Protein AF-G4YL66-F1 (afdb_monomer_lite)

Sequence (241 aa):
MGKELTAAQKELVKVFVTREVAEGPVKCNYCDKEITSRNVDRWASHLRGCVKTPADIKAQIQPHRDGEEAPPAPTSAAGRSVHVSTDYMKFNAAHFIAYKGFREKLHGHNYRLAVTITGQVGPDGYVVDFGEIKKISRVICKDLNESFLVPMNSDALKISFDGTNVHILTEDNAKFSFPKSDCSLLPIVHSSAEELAIYISNQLIDSFTIVALLERGVRKLEVSISEANQQFATYERTILA

InterPro domains:
  IPR007115 6-pyruvoyl tetrahydropterin synthase/QueD family [PF01242] (89-237)
  IPR007115 6-pyruvoyl tetrahydropterin synthase/QueD family [PTHR12589] (1-241)
  IPR038418 6-pyruvoyl tetrahydropterin synthase/QueD superfamily [G3DSA:3.30.479.10] (78-239)

Secondary structure (DSSP, 8-state):
---PPPHHHHHHHHHTEE-SSTTS-EEETTT--EE----HHHHHHHHHH-TTS-HHHHHHTSPP---------------EEEEE--TTSEEEEEE--EETTEE---EEEEEEEEEEEEEPPPTTS-SS-HHHHHHHHHHHHHHHTTEEEEETT-SSEEEEE-SSEEEEEETT--EEEEEGGGEEEES-SS-SHHHHHHHHHHHHHHHH-HHHHHHTTEEEEEEEEEEETTEEEEEEEE---

Foldseek 3Di:
DDQDADPVLLVLLVVQWDDPDPQAFIAGNQPRDTDGDPDSLSSLVVLLVDPRRDPVSNVSNDRDDPDPPQPPQPPPPFWDKDKDWDPLLWAKEWEWWDAVPDTDDIDIFGKTKMKMWTFGQDSVRDLDDPVLVVVLSNVVRVLRHQAYEAQQQAPQWDWDDDPFWIWIAGPVRDIDIDGPVRHDHFPHHTPDQQRVQVRVQVSSCVSCPLVNNVVSGTFKMKMWMARDVPRIDIDMDGRDD

pLDDT: mean 90.56, std 13.7, range [36.25, 98.88]

Organism: Phytophthora sojae (strain P6497) (NCBI:txid1094619)

Radius of gyration: 26.52 Å; chains: 1; bounding box: 50×41×84 Å

Structure (mmCIF, N/CA/C/O backbone):
data_AF-G4YL66-F1
#
_entry.id   AF-G4YL66-F1
#
loop_
_atom_site.group_PDB
_atom_site.id
_atom_site.type_symbol
_atom_site.label_atom_id
_atom_site.label_alt_id
_atom_site.label_comp_id
_atom_site.label_asym_id
_atom_site.label_entity_id
_atom_site.label_seq_id
_atom_site.pdbx_PDB_ins_code
_atom_site.Cartn_x
_atom_site.Cartn_y
_atom_site.Cartn_z
_atom_site.occupancy
_atom_site.B_iso_or_equiv
_atom_site.auth_seq_id
_atom_site.auth_comp_id
_atom_site.auth_asym_id
_atom_site.auth_atom_id
_atom_site.pdbx_PDB_model_num
ATOM 1 N N . MET A 1 1 ? 9.979 4.724 -34.117 1.00 37.56 1 MET A N 1
ATOM 2 C CA . MET A 1 1 ? 9.972 4.369 -35.554 1.00 37.56 1 MET A CA 1
ATOM 3 C C . MET A 1 1 ? 9.554 2.916 -35.690 1.00 37.56 1 MET A C 1
ATOM 5 O O . MET A 1 1 ? 9.976 2.105 -34.872 1.00 37.56 1 MET A O 1
ATOM 9 N N . GLY A 1 2 ? 8.638 2.614 -36.613 1.00 43.88 2 GLY A N 1
ATOM 10 C CA . GLY A 1 2 ? 8.077 1.272 -36.787 1.00 43.88 2 GLY A CA 1
ATOM 11 C C . GLY A 1 2 ? 9.152 0.269 -37.201 1.00 43.88 2 GLY A C 1
ATOM 12 O O . GLY A 1 2 ? 9.964 0.560 -38.068 1.00 43.88 2 GLY A O 1
ATOM 13 N N . LYS A 1 3 ? 9.176 -0.888 -36.537 1.00 62.81 3 LYS A N 1
ATOM 14 C CA . LYS A 1 3 ? 10.093 -1.995 -36.830 1.00 62.81 3 LYS A CA 1
ATOM 15 C C . LYS A 1 3 ? 9.572 -2.723 -38.075 1.00 62.81 3 LYS A C 1
ATOM 17 O O . LYS A 1 3 ? 8.618 -3.490 -37.951 1.00 62.81 3 LYS A O 1
ATOM 22 N N . GLU A 1 4 ? 10.126 -2.436 -39.249 1.00 69.88 4 GLU A N 1
ATOM 23 C CA . GLU A 1 4 ? 9.726 -3.075 -40.512 1.00 69.88 4 GLU A CA 1
ATOM 24 C C . GLU A 1 4 ? 10.517 -4.363 -40.779 1.00 69.88 4 GLU A C 1
ATOM 26 O O . GLU A 1 4 ? 11.669 -4.505 -40.372 1.00 69.88 4 GLU A O 1
ATOM 31 N N . LEU A 1 5 ? 9.888 -5.327 -41.455 1.00 79.88 5 LEU A N 1
ATOM 32 C CA . LEU A 1 5 ? 10.565 -6.527 -41.956 1.00 79.88 5 LEU A CA 1
ATOM 33 C C . LEU A 1 5 ? 11.493 -6.192 -43.132 1.00 79.88 5 LEU A C 1
ATOM 35 O O . LEU A 1 5 ? 11.158 -5.347 -43.970 1.00 79.88 5 LEU A O 1
ATOM 39 N N . THR A 1 6 ? 12.603 -6.923 -43.266 1.00 85.88 6 THR A N 1
ATOM 40 C CA . THR A 1 6 ? 13.439 -6.849 -44.478 1.00 85.88 6 THR A CA 1
ATOM 41 C C . THR A 1 6 ? 12.692 -7.379 -45.696 1.00 85.88 6 THR A C 1
ATOM 43 O O . THR A 1 6 ? 11.715 -8.120 -45.576 1.00 85.88 6 THR A O 1
ATOM 46 N N . ALA A 1 7 ? 13.182 -7.055 -46.895 1.00 84.50 7 ALA A N 1
ATOM 47 C CA . ALA A 1 7 ? 12.635 -7.596 -48.138 1.00 84.50 7 ALA A CA 1
ATOM 48 C C . ALA A 1 7 ? 12.604 -9.139 -48.135 1.00 84.50 7 ALA A C 1
ATOM 50 O O . ALA A 1 7 ? 11.575 -9.728 -48.453 1.00 84.50 7 ALA A O 1
ATOM 51 N N . ALA A 1 8 ? 13.678 -9.791 -47.676 1.00 84.75 8 ALA A N 1
ATOM 52 C CA . ALA A 1 8 ? 13.745 -11.251 -47.576 1.00 84.75 8 ALA A CA 1
ATOM 53 C C . ALA A 1 8 ? 12.696 -11.823 -46.606 1.00 84.75 8 ALA A C 1
ATOM 55 O O . ALA A 1 8 ? 12.029 -12.810 -46.909 1.00 84.75 8 ALA A O 1
ATOM 56 N N . GLN A 1 9 ? 12.495 -11.170 -45.460 1.00 85.69 9 GLN A N 1
ATOM 57 C CA . GLN A 1 9 ? 11.480 -11.574 -44.488 1.00 85.69 9 GLN A CA 1
ATOM 58 C C . GLN A 1 9 ? 10.058 -11.356 -45.010 1.00 85.69 9 GLN A C 1
ATOM 60 O O . GLN A 1 9 ? 9.181 -12.178 -44.757 1.00 85.69 9 GLN A O 1
ATOM 65 N N . LYS A 1 10 ? 9.819 -10.274 -45.761 1.00 89.50 10 LYS A N 1
ATOM 66 C CA . LYS A 1 10 ? 8.528 -10.014 -46.413 1.00 89.50 10 LYS A CA 1
ATOM 67 C C . LYS A 1 10 ? 8.207 -11.086 -47.457 1.00 89.50 10 LYS A C 1
ATOM 69 O O . LYS A 1 10 ? 7.063 -11.531 -47.507 1.00 89.50 10 LYS A O 1
ATOM 74 N N . GLU A 1 11 ? 9.189 -11.545 -48.233 1.00 90.62 11 GLU A N 1
ATOM 75 C CA . GLU A 1 11 ? 8.998 -12.674 -49.154 1.00 90.62 11 GLU A CA 1
ATOM 76 C C . GLU A 1 11 ? 8.719 -13.981 -48.409 1.00 90.62 11 GLU A C 1
ATOM 78 O O . GLU A 1 11 ? 7.781 -14.696 -48.751 1.00 90.62 11 GLU A O 1
ATOM 83 N N . LEU A 1 12 ? 9.446 -14.249 -47.325 1.00 89.75 12 LEU A N 1
ATOM 84 C CA . LEU A 1 12 ? 9.226 -15.438 -46.508 1.00 89.75 12 LEU A CA 1
ATOM 85 C C . LEU A 1 12 ? 7.815 -15.474 -45.890 1.00 89.75 12 LEU A C 1
ATOM 87 O O . LEU A 1 12 ? 7.153 -16.509 -45.893 1.00 89.75 12 LEU A O 1
ATOM 91 N N . VAL A 1 13 ? 7.310 -14.337 -45.407 1.00 90.69 13 VAL A N 1
ATOM 92 C CA . VAL A 1 13 ? 5.949 -14.224 -44.853 1.00 90.69 13 VAL A CA 1
ATOM 93 C C . VAL A 1 13 ? 4.879 -14.600 -45.880 1.00 90.69 13 VAL A C 1
ATOM 95 O O . VAL A 1 13 ? 3.886 -15.226 -45.508 1.00 90.69 13 VAL A O 1
ATOM 98 N N . LYS A 1 14 ? 5.076 -14.265 -47.163 1.00 92.56 14 LYS A N 1
ATOM 99 C CA . LYS A 1 14 ? 4.131 -14.607 -48.240 1.00 92.56 14 LYS A CA 1
ATOM 100 C C . LYS A 1 14 ? 4.005 -16.115 -48.459 1.00 92.56 14 LYS A C 1
ATOM 102 O O . LYS A 1 14 ? 2.950 -16.555 -48.889 1.00 92.56 14 LYS A O 1
ATOM 107 N N . VAL A 1 15 ? 5.032 -16.902 -48.128 1.00 93.38 15 VAL A N 1
ATOM 108 C CA . VAL A 1 15 ? 5.006 -18.374 -48.236 1.00 93.38 15 VAL A CA 1
ATOM 109 C C . VAL A 1 15 ? 4.060 -19.003 -47.202 1.00 93.38 15 VAL A C 1
ATOM 111 O O . VAL A 1 15 ? 3.489 -20.067 -47.432 1.00 93.38 15 VAL A O 1
ATOM 114 N N . PHE A 1 16 ? 3.856 -18.337 -46.062 1.00 92.81 16 PHE A N 1
ATOM 115 C CA . PHE A 1 16 ? 3.054 -18.845 -44.941 1.00 92.81 16 PHE A CA 1
ATOM 116 C C . PHE A 1 16 ? 1.609 -18.348 -44.920 1.00 92.81 16 PHE A C 1
ATOM 118 O O . PHE A 1 16 ? 0.867 -18.603 -43.964 1.00 92.81 16 PHE A O 1
ATOM 125 N N . VAL A 1 17 ? 1.206 -17.649 -45.974 1.00 91.25 17 VAL A N 1
ATOM 126 C CA . VAL A 1 17 ? -0.178 -17.263 -46.208 1.00 91.25 17 VAL A CA 1
ATOM 127 C C . VAL A 1 17 ? -0.604 -17.705 -47.600 1.00 91.25 17 VAL A C 1
ATOM 129 O O . VAL A 1 17 ? 0.210 -17.816 -48.511 1.00 91.25 17 VAL A O 1
ATOM 132 N N . THR A 1 18 ? -1.890 -17.954 -47.777 1.00 91.44 18 THR A N 1
ATOM 133 C CA . THR A 1 18 ? -2.475 -18.342 -49.062 1.00 91.44 18 THR A CA 1
ATOM 134 C C . THR A 1 18 ? -3.520 -17.328 -49.482 1.00 91.44 18 THR A C 1
ATOM 136 O O . THR A 1 18 ? -4.147 -16.666 -48.653 1.00 91.44 18 THR A O 1
ATOM 139 N N . ARG A 1 19 ? -3.694 -17.172 -50.794 1.00 87.75 19 ARG A N 1
ATOM 140 C CA . ARG A 1 19 ? -4.685 -16.264 -51.363 1.00 87.75 19 ARG A CA 1
ATOM 141 C C . ARG A 1 19 ? -5.464 -16.988 -52.446 1.00 87.75 19 ARG A C 1
ATOM 143 O O . ARG A 1 19 ? -4.869 -17.504 -53.382 1.00 87.75 19 ARG A O 1
ATOM 150 N N . GLU A 1 20 ? -6.784 -17.004 -52.310 1.00 75.44 20 GLU A N 1
ATOM 151 C CA . GLU A 1 20 ? -7.677 -17.693 -53.252 1.00 75.44 20 GLU A CA 1
ATOM 152 C C . GLU A 1 20 ? -7.982 -16.838 -54.491 1.00 75.44 20 GLU A C 1
ATOM 154 O O . GLU A 1 20 ? -8.228 -17.371 -55.568 1.00 75.44 20 GLU A O 1
ATOM 159 N N . VAL A 1 21 ? -7.932 -15.505 -54.362 1.00 76.75 21 VAL A N 1
ATOM 160 C CA . VAL A 1 21 ? -8.262 -14.559 -55.440 1.00 76.75 21 VAL A CA 1
ATOM 161 C C . VAL A 1 21 ? -7.282 -13.387 -55.431 1.00 76.75 21 VAL A C 1
ATOM 163 O O . VAL A 1 21 ? -6.938 -12.880 -54.363 1.00 76.75 21 VAL A O 1
ATOM 166 N N . ALA A 1 22 ? -6.871 -12.907 -56.609 1.00 70.31 22 ALA A N 1
ATOM 167 C CA . ALA A 1 22 ? -5.848 -11.866 -56.782 1.00 70.31 22 ALA A CA 1
ATOM 168 C C . ALA A 1 22 ? -6.099 -10.555 -56.004 1.00 70.31 22 ALA A C 1
ATOM 170 O O . ALA A 1 22 ? -5.146 -9.825 -55.735 1.00 70.31 22 ALA A O 1
ATOM 171 N N . GLU A 1 23 ? -7.337 -10.269 -55.582 1.00 71.69 23 GLU A N 1
ATOM 172 C CA . GLU A 1 23 ? -7.690 -9.069 -54.806 1.00 71.69 23 GLU A CA 1
ATOM 173 C C . GLU A 1 23 ? -8.363 -9.331 -53.437 1.00 71.69 23 GLU A C 1
ATOM 175 O O . GLU A 1 23 ? -8.707 -8.376 -52.736 1.00 71.69 23 GLU A O 1
ATOM 180 N N . GLY A 1 24 ? -8.441 -10.591 -52.983 1.00 77.06 24 GLY A N 1
ATOM 181 C CA . GLY A 1 24 ? -9.091 -10.997 -51.719 1.00 77.06 24 GLY A CA 1
ATOM 182 C C . GLY A 1 24 ? -8.206 -10.954 -50.456 1.00 77.06 24 GLY A C 1
ATOM 183 O O . GLY A 1 24 ? -7.021 -10.619 -50.559 1.00 77.06 24 GLY A O 1
ATOM 184 N N . PRO A 1 25 ? -8.747 -11.277 -49.263 1.00 85.56 25 PRO A N 1
ATOM 185 C CA . PRO A 1 25 ? -7.959 -11.456 -48.039 1.00 85.56 25 PRO A CA 1
ATOM 186 C C . PRO A 1 25 ? -6.992 -12.643 -48.170 1.00 85.56 25 PRO A C 1
ATOM 188 O O . PRO A 1 25 ? -7.186 -13.526 -49.007 1.00 85.56 25 PRO A O 1
ATOM 191 N N . VAL A 1 26 ? -5.945 -12.663 -47.343 1.00 90.62 26 VAL A N 1
ATOM 192 C CA . VAL A 1 26 ? -5.039 -13.821 -47.250 1.00 90.62 26 VAL A CA 1
ATOM 193 C C . VAL A 1 26 ? -5.417 -14.687 -46.054 1.00 90.62 26 VAL A C 1
ATOM 195 O O . VAL A 1 26 ? -5.875 -14.165 -45.040 1.00 90.62 26 VAL A O 1
ATOM 198 N N . LYS A 1 27 ? -5.218 -15.999 -46.140 1.00 92.38 27 LYS A N 1
ATOM 199 C CA . LYS A 1 27 ? -5.442 -16.943 -45.039 1.00 92.38 27 LYS A CA 1
ATOM 200 C C . LYS A 1 27 ? -4.114 -17.373 -44.436 1.00 92.38 27 LYS A C 1
ATOM 202 O O . LYS A 1 27 ? -3.132 -17.565 -45.145 1.00 92.38 27 LYS A O 1
ATOM 207 N N . CYS A 1 28 ? -4.075 -17.504 -43.115 1.00 91.81 28 CYS A N 1
ATOM 208 C CA . CYS A 1 28 ? -2.930 -18.067 -42.405 1.00 91.81 28 CYS A CA 1
ATOM 209 C C . CYS A 1 28 ? -2.865 -19.583 -42.622 1.00 91.81 28 CYS A C 1
ATOM 211 O O . CYS A 1 28 ? -3.764 -20.284 -42.166 1.00 91.81 28 CYS A O 1
ATOM 213 N N . ASN A 1 29 ? -1.777 -20.103 -43.199 1.00 94.31 29 ASN A N 1
ATOM 214 C CA . ASN A 1 29 ? -1.654 -21.533 -43.531 1.00 94.31 29 ASN A CA 1
ATOM 215 C C . ASN A 1 29 ? -1.651 -22.470 -42.305 1.00 94.31 29 ASN A C 1
ATOM 217 O O . ASN A 1 29 ? -1.752 -23.681 -42.456 1.00 94.31 29 ASN A O 1
ATOM 221 N N . TYR A 1 30 ? -1.509 -21.928 -41.090 1.00 92.75 30 TYR A N 1
ATOM 222 C CA . TYR A 1 30 ? -1.470 -22.712 -39.851 1.00 92.75 30 TYR A CA 1
ATOM 223 C C . TYR A 1 30 ? -2.796 -22.731 -39.087 1.00 92.75 30 TYR A C 1
ATOM 225 O O . TYR A 1 30 ? -3.015 -23.608 -38.253 1.00 92.75 30 TYR A O 1
ATOM 233 N N . CYS A 1 31 ? -3.670 -21.741 -39.286 1.00 91.38 31 CYS A N 1
ATOM 234 C CA . CYS A 1 31 ? -4.918 -21.643 -38.519 1.00 91.38 31 CYS A CA 1
ATOM 235 C C . CYS A 1 31 ? -6.153 -21.278 -39.339 1.00 91.38 31 CYS A C 1
ATOM 237 O O . CYS A 1 31 ? -7.210 -21.089 -38.740 1.00 91.38 31 CYS A O 1
ATOM 239 N N . ASP A 1 32 ? -6.000 -21.137 -40.656 1.00 89.62 32 ASP A N 1
ATOM 240 C CA . ASP A 1 32 ? -7.028 -20.798 -41.645 1.00 89.62 32 ASP A CA 1
ATOM 241 C C . ASP A 1 32 ? -7.789 -19.491 -41.386 1.00 89.62 32 ASP A C 1
ATOM 243 O O . ASP A 1 32 ? -8.757 -19.173 -42.075 1.00 89.62 32 ASP A O 1
ATOM 247 N N . LYS A 1 33 ? -7.336 -18.678 -40.422 1.00 89.56 33 LYS A N 1
ATOM 248 C CA . LYS A 1 33 ? -7.911 -17.356 -40.175 1.00 89.56 33 LYS A CA 1
ATOM 249 C C . LYS A 1 33 ? -7.580 -16.409 -41.318 1.00 89.56 33 LYS A C 1
ATOM 251 O O . LYS A 1 33 ? -6.421 -16.286 -41.722 1.00 89.56 33 LYS A O 1
ATOM 256 N N . GLU A 1 34 ? -8.601 -15.689 -41.763 1.00 92.25 34 GLU A N 1
ATOM 257 C CA . GLU A 1 34 ? -8.466 -14.615 -42.736 1.00 92.25 34 GLU A CA 1
ATOM 258 C C . GLU A 1 34 ? -7.794 -13.383 -42.124 1.00 92.25 34 GLU A C 1
ATOM 260 O O . GLU A 1 34 ? -8.087 -12.953 -41.005 1.00 92.25 34 GLU A O 1
ATOM 265 N N . ILE A 1 35 ? -6.887 -12.798 -42.896 1.00 89.19 35 ILE A N 1
ATOM 266 C CA . ILE A 1 35 ? -6.165 -11.573 -42.598 1.00 89.19 35 ILE A CA 1
ATOM 267 C C . ILE A 1 35 ? -6.536 -10.577 -43.699 1.00 89.19 35 ILE A C 1
ATOM 269 O O . ILE A 1 35 ? -6.114 -10.692 -44.849 1.00 89.19 35 ILE A O 1
ATOM 273 N N . THR A 1 36 ? -7.359 -9.593 -43.342 1.00 87.38 36 THR A N 1
ATOM 274 C CA . THR A 1 36 ? -7.973 -8.640 -44.286 1.00 87.38 36 THR A CA 1
ATOM 275 C C . THR A 1 36 ? -7.043 -7.507 -44.717 1.00 87.38 36 THR A C 1
ATOM 277 O O . THR A 1 36 ? -7.274 -6.856 -45.734 1.00 87.38 36 THR A O 1
ATOM 280 N N . SER A 1 37 ? -5.975 -7.259 -43.955 1.00 85.56 37 SER A N 1
ATOM 281 C CA . SER A 1 37 ? -4.956 -6.268 -44.305 1.00 85.56 37 SER A CA 1
ATOM 282 C C . SER A 1 37 ? -4.238 -6.664 -45.596 1.00 85.56 37 SER A C 1
ATOM 284 O O . SER A 1 37 ? -3.964 -7.838 -45.803 1.00 85.56 37 SER A O 1
ATOM 286 N N . ARG A 1 38 ? -3.847 -5.692 -46.427 1.00 84.50 38 ARG A N 1
ATOM 287 C CA . ARG A 1 38 ? -2.937 -5.912 -47.571 1.00 84.50 38 ARG A CA 1
ATOM 288 C C . ARG A 1 38 ? -1.456 -5.710 -47.208 1.00 84.50 38 ARG A C 1
ATOM 290 O O . ARG A 1 38 ? -0.586 -5.869 -48.055 1.00 84.50 38 ARG A O 1
ATOM 297 N N . ASN A 1 39 ? -1.167 -5.340 -45.959 1.00 88.25 39 ASN A N 1
ATOM 298 C CA . ASN A 1 39 ? 0.185 -5.069 -45.475 1.00 88.25 39 ASN A CA 1
ATOM 299 C C . ASN A 1 39 ? 0.847 -6.351 -44.929 1.00 88.25 39 ASN A C 1
ATOM 301 O O . ASN A 1 39 ? 0.375 -6.922 -43.943 1.00 88.25 39 ASN A O 1
ATOM 305 N N . VAL A 1 40 ? 1.977 -6.742 -45.526 1.00 88.81 40 VAL A N 1
ATOM 306 C CA . VAL A 1 40 ? 2.763 -7.939 -45.173 1.00 88.81 40 VAL A CA 1
ATOM 307 C C . VAL A 1 40 ? 3.251 -7.923 -43.717 1.00 88.81 40 VAL A C 1
ATOM 309 O O . VAL A 1 40 ? 3.245 -8.961 -43.057 1.00 88.81 40 VAL A O 1
ATOM 312 N N . ASP A 1 41 ? 3.580 -6.761 -43.148 1.00 86.75 41 ASP A N 1
ATOM 313 C CA . ASP A 1 41 ? 3.983 -6.647 -41.739 1.00 86.75 41 ASP A CA 1
ATOM 314 C C . ASP A 1 41 ? 2.834 -7.019 -40.783 1.00 86.75 41 ASP A C 1
ATOM 316 O O . ASP A 1 41 ? 3.053 -7.602 -39.714 1.00 86.75 41 ASP A O 1
ATOM 320 N N . ARG A 1 42 ? 1.579 -6.758 -41.184 1.00 88.44 42 ARG A N 1
ATOM 321 C CA . ARG A 1 42 ? 0.389 -7.201 -40.436 1.00 88.44 42 ARG A CA 1
ATOM 322 C C . ARG A 1 42 ? 0.179 -8.709 -40.550 1.00 88.44 42 ARG A C 1
ATOM 324 O O . ARG A 1 42 ? -0.240 -9.319 -39.567 1.00 88.44 42 ARG A O 1
ATOM 331 N N . TRP A 1 43 ? 0.506 -9.314 -41.691 1.00 91.94 43 TRP A N 1
ATOM 332 C CA . TRP A 1 43 ? 0.457 -10.771 -41.866 1.00 91.94 43 TRP A CA 1
ATOM 333 C C . TRP A 1 43 ? 1.472 -11.457 -40.956 1.00 91.94 43 TRP A C 1
ATOM 335 O O . TRP A 1 43 ? 1.126 -12.365 -40.203 1.00 91.94 43 TRP A O 1
ATOM 345 N N . ALA A 1 44 ? 2.701 -10.945 -40.928 1.00 89.31 44 ALA A N 1
ATOM 346 C CA . ALA A 1 44 ? 3.746 -11.438 -40.041 1.00 89.31 44 ALA A CA 1
ATOM 347 C C . ALA A 1 44 ? 3.382 -11.266 -38.561 1.00 89.31 44 ALA A C 1
ATOM 349 O O . ALA A 1 44 ? 3.627 -12.157 -37.751 1.00 89.31 44 ALA A O 1
ATOM 350 N N . SER A 1 45 ? 2.749 -10.145 -38.196 1.00 89.62 45 SER A N 1
ATOM 351 C CA . SER A 1 45 ? 2.239 -9.936 -36.837 1.00 89.62 45 SER A CA 1
ATOM 352 C C . SER A 1 45 ? 1.211 -10.992 -36.436 1.00 89.62 45 SER A C 1
ATOM 354 O O . SER A 1 45 ? 1.258 -11.479 -35.307 1.00 89.62 45 SER A O 1
ATOM 356 N N . HIS A 1 46 ? 0.306 -11.365 -37.346 1.00 90.94 46 HIS A N 1
ATOM 357 C CA . HIS A 1 46 ? -0.628 -12.461 -37.110 1.00 90.94 46 HIS A CA 1
ATOM 358 C C . HIS A 1 46 ? 0.109 -13.799 -36.957 1.00 90.94 46 HIS A C 1
ATOM 360 O O . HIS A 1 46 ? -0.122 -14.505 -35.981 1.00 90.94 46 HIS A O 1
ATOM 366 N N . LEU A 1 47 ? 1.020 -14.138 -37.877 1.00 89.06 47 LEU A N 1
ATOM 367 C CA . LEU A 1 47 ? 1.776 -15.397 -37.843 1.00 89.06 47 LEU A CA 1
ATOM 368 C C . LEU A 1 47 ? 2.593 -15.555 -36.552 1.00 89.06 47 LEU A C 1
ATOM 370 O O . LEU A 1 47 ? 2.612 -16.647 -35.985 1.00 89.06 47 LEU A O 1
ATOM 374 N N . ARG A 1 48 ? 3.194 -14.471 -36.042 1.00 91.44 48 ARG A N 1
ATOM 375 C CA . ARG A 1 48 ? 3.895 -14.459 -34.745 1.00 91.44 48 ARG A CA 1
ATOM 376 C C . ARG A 1 48 ? 2.952 -14.693 -33.562 1.00 91.44 48 ARG A C 1
ATOM 378 O O . ARG A 1 48 ? 3.313 -15.424 -32.644 1.00 91.44 48 ARG A O 1
ATOM 385 N N . GLY A 1 49 ? 1.753 -14.109 -33.595 1.00 85.25 49 GLY A N 1
ATOM 386 C CA . GLY A 1 49 ? 0.730 -14.273 -32.554 1.00 85.25 49 GLY A CA 1
ATOM 387 C C . GLY A 1 49 ? -0.083 -15.570 -32.647 1.00 85.25 49 GLY A C 1
ATOM 388 O O . GLY A 1 49 ? -0.776 -15.933 -31.700 1.00 85.25 49 GLY A O 1
ATOM 389 N N . CYS A 1 50 ? -0.017 -16.286 -33.769 1.00 87.56 50 CYS A N 1
ATOM 390 C CA . CYS A 1 50 ? -0.760 -17.523 -33.962 1.00 87.56 50 CYS A CA 1
ATOM 391 C C . CYS A 1 50 ? -0.127 -18.674 -33.167 1.00 87.56 50 CYS A C 1
ATOM 393 O O . CYS A 1 50 ? 1.058 -18.983 -33.308 1.00 87.56 50 CYS A O 1
ATOM 395 N N . VAL A 1 51 ? -0.932 -19.344 -32.340 1.00 89.44 51 VAL A N 1
ATOM 396 C CA . VAL A 1 51 ? -0.486 -20.468 -31.497 1.00 89.44 51 VAL A CA 1
ATOM 397 C C . VAL A 1 51 ? -0.031 -21.664 -32.341 1.00 89.44 51 VAL A C 1
ATOM 399 O O . VAL A 1 51 ? 0.884 -22.371 -31.941 1.00 89.44 51 VAL A O 1
ATOM 402 N N . LYS A 1 52 ? -0.621 -21.851 -33.530 1.00 90.38 52 LYS A N 1
ATOM 403 C CA . LYS A 1 52 ? -0.338 -22.983 -34.425 1.00 90.38 52 LYS A CA 1
ATOM 404 C C . LYS A 1 52 ? 0.893 -22.787 -35.322 1.00 90.38 52 LYS A C 1
ATOM 406 O O . LYS A 1 52 ? 1.348 -23.754 -35.918 1.00 90.38 52 LYS A O 1
ATOM 411 N N . THR A 1 53 ? 1.433 -21.570 -35.429 1.00 91.31 53 THR A N 1
ATOM 412 C CA . THR A 1 53 ? 2.660 -21.323 -36.204 1.00 91.31 53 THR A CA 1
ATOM 413 C C . THR A 1 53 ? 3.877 -21.883 -35.447 1.00 91.31 53 THR A C 1
ATOM 415 O O . THR A 1 53 ? 4.062 -21.514 -34.279 1.00 91.31 53 THR A O 1
ATOM 418 N N . PRO A 1 54 ? 4.728 -22.710 -36.083 1.00 91.62 54 PRO A N 1
ATOM 419 C CA . PRO A 1 54 ? 5.950 -23.246 -35.480 1.00 91.62 54 PRO A CA 1
ATOM 420 C C . PRO A 1 54 ? 6.940 -22.167 -35.011 1.00 91.62 54 PRO A C 1
ATOM 422 O O . PRO A 1 54 ? 7.008 -21.069 -35.571 1.00 91.62 54 PRO A O 1
ATOM 425 N N . ALA A 1 55 ? 7.699 -22.459 -33.952 1.00 81.50 55 ALA A N 1
ATOM 426 C CA . ALA A 1 55 ? 8.581 -21.490 -33.294 1.00 81.50 55 ALA A CA 1
ATOM 427 C C . ALA A 1 55 ? 9.781 -21.067 -34.161 1.00 81.50 55 ALA A C 1
ATOM 429 O O . ALA A 1 55 ? 10.169 -19.899 -34.151 1.00 81.50 55 ALA A O 1
ATOM 430 N N . ASP A 1 56 ? 10.325 -21.992 -34.946 1.00 86.38 56 ASP A N 1
ATOM 431 C CA . ASP A 1 56 ? 11.379 -21.760 -35.935 1.00 86.38 56 ASP A CA 1
ATOM 432 C C . ASP A 1 56 ? 10.916 -20.790 -37.030 1.00 86.38 56 ASP A C 1
ATOM 434 O O . ASP A 1 56 ? 11.630 -19.846 -37.370 1.00 86.38 56 ASP A O 1
ATOM 438 N N . ILE A 1 57 ? 9.677 -20.939 -37.503 1.00 86.62 57 ILE A N 1
ATOM 439 C CA . ILE A 1 57 ? 9.073 -20.009 -38.461 1.00 86.62 57 ILE A CA 1
ATOM 440 C C . ILE A 1 57 ? 8.890 -18.628 -37.835 1.00 86.62 57 ILE A C 1
ATOM 442 O O . ILE A 1 57 ? 9.251 -17.621 -38.446 1.00 86.62 57 ILE A O 1
ATOM 446 N N . LYS A 1 58 ? 8.388 -18.561 -36.593 1.00 89.00 58 LYS A N 1
ATOM 447 C CA . LYS A 1 58 ? 8.248 -17.294 -35.855 1.00 89.00 58 LYS A CA 1
ATOM 448 C C . LYS A 1 58 ? 9.579 -16.562 -35.710 1.00 89.00 58 LYS A C 1
ATOM 450 O O . LYS A 1 58 ? 9.582 -15.335 -35.794 1.00 89.00 58 LYS A O 1
ATOM 455 N N . ALA A 1 59 ? 10.678 -17.287 -35.497 1.00 84.00 59 ALA A N 1
ATOM 456 C CA . ALA A 1 59 ? 12.015 -16.716 -35.379 1.00 84.00 59 ALA A CA 1
ATOM 457 C C . ALA A 1 59 ? 12.494 -16.080 -36.696 1.00 84.00 59 ALA A C 1
ATOM 459 O O . ALA A 1 59 ? 13.032 -14.975 -36.679 1.00 84.00 59 ALA A O 1
ATOM 460 N N . GLN A 1 60 ? 12.229 -16.722 -37.839 1.00 86.38 60 GLN A N 1
ATOM 461 C CA . GLN A 1 60 ? 12.654 -16.231 -39.158 1.00 86.38 60 GLN A CA 1
ATOM 462 C C . GLN A 1 60 ? 11.907 -14.964 -39.613 1.00 86.38 60 GLN A C 1
ATOM 464 O O . GLN A 1 60 ? 12.441 -14.170 -40.385 1.00 86.38 60 GLN A O 1
ATOM 469 N N . ILE A 1 61 ? 10.686 -14.745 -39.113 1.00 87.38 61 ILE A N 1
ATOM 470 C CA . ILE A 1 61 ? 9.852 -13.567 -39.422 1.00 87.38 61 ILE A CA 1
ATOM 471 C C . ILE A 1 61 ? 9.856 -12.512 -38.301 1.00 87.38 61 ILE A C 1
ATOM 473 O O . ILE A 1 61 ? 8.934 -11.689 -38.197 1.00 87.38 61 ILE A O 1
ATOM 477 N N . GLN A 1 62 ? 10.862 -12.541 -37.423 1.00 82.69 62 GLN A N 1
ATOM 478 C CA . GLN A 1 62 ? 11.105 -11.452 -36.477 1.00 82.69 62 GLN A CA 1
ATOM 479 C C . GLN A 1 62 ? 11.591 -10.209 -37.230 1.00 82.69 62 GLN A C 1
ATOM 481 O O . GLN A 1 62 ? 12.418 -10.351 -38.121 1.00 82.69 62 GLN A O 1
ATOM 486 N N . PRO A 1 63 ? 11.135 -8.991 -36.895 1.00 77.31 63 PRO A N 1
ATOM 487 C CA . PRO A 1 63 ? 11.651 -7.772 -37.516 1.00 77.31 63 PRO A CA 1
ATOM 488 C C . PRO A 1 63 ? 13.175 -7.712 -37.412 1.00 77.31 63 PRO A C 1
ATOM 490 O O . PRO A 1 63 ? 13.728 -7.960 -36.336 1.00 77.31 63 PRO A O 1
ATOM 493 N N . HIS A 1 64 ? 13.846 -7.387 -38.516 1.00 58.62 64 HIS A N 1
ATOM 494 C CA . HIS A 1 64 ? 15.291 -7.218 -38.508 1.00 58.62 64 HIS A CA 1
ATOM 495 C C . HIS A 1 64 ? 15.676 -6.082 -37.560 1.00 58.62 64 HIS A C 1
ATOM 497 O O . HIS A 1 64 ? 15.143 -4.974 -37.628 1.00 58.62 64 HIS A O 1
ATOM 503 N N . ARG A 1 65 ? 16.585 -6.389 -36.637 1.00 58.06 65 ARG A N 1
ATOM 504 C CA . ARG A 1 65 ? 17.395 -5.387 -35.958 1.00 58.06 65 ARG A CA 1
ATOM 505 C C . ARG A 1 65 ? 18.674 -5.298 -36.769 1.00 58.06 65 ARG A C 1
ATOM 507 O O . ARG A 1 65 ? 19.449 -6.254 -36.737 1.00 58.06 65 ARG A O 1
ATOM 514 N N . ASP A 1 66 ? 18.859 -4.210 -37.508 1.00 45.28 66 ASP A N 1
ATOM 515 C CA . ASP A 1 66 ? 20.204 -3.852 -37.939 1.00 45.28 66 ASP A CA 1
ATOM 516 C C . ASP A 1 66 ? 21.054 -3.787 -36.673 1.00 45.28 66 ASP A C 1
ATOM 518 O O . ASP A 1 66 ? 20.702 -3.116 -35.697 1.00 45.28 66 ASP A O 1
ATOM 522 N N . GLY A 1 67 ? 22.098 -4.608 -36.656 1.00 46.53 67 GLY A N 1
ATOM 523 C CA . GLY A 1 67 ? 23.066 -4.651 -35.581 1.00 46.53 67 GLY A CA 1
ATOM 524 C C . GLY A 1 67 ? 23.875 -3.365 -35.582 1.00 46.53 67 GLY A C 1
ATOM 525 O O . GLY A 1 67 ? 24.999 -3.347 -36.063 1.00 46.53 67 GLY A O 1
ATOM 526 N N . GLU A 1 68 ? 23.330 -2.309 -34.992 1.00 36.25 68 GLU A N 1
ATOM 527 C CA . GLU A 1 68 ? 24.137 -1.591 -34.023 1.00 36.25 68 GLU A CA 1
ATOM 528 C C . GLU A 1 68 ? 24.181 -2.494 -32.798 1.00 36.25 68 GLU A C 1
ATOM 530 O O . GLU A 1 68 ? 23.174 -2.729 -32.122 1.00 36.25 68 GLU A O 1
ATOM 535 N N . GLU A 1 69 ? 25.354 -3.081 -32.575 1.00 37.94 69 GLU A N 1
ATOM 536 C CA . GLU A 1 69 ? 25.755 -3.527 -31.253 1.00 37.94 69 GLU A CA 1
ATOM 537 C C . GLU A 1 69 ? 25.319 -2.416 -30.299 1.00 37.94 69 GLU A C 1
ATOM 539 O O . GLU A 1 69 ? 25.771 -1.274 -30.429 1.00 37.94 69 GLU A O 1
ATOM 544 N N . ALA A 1 70 ? 24.330 -2.708 -29.445 1.00 43.84 70 ALA A N 1
ATOM 545 C CA . ALA A 1 70 ? 23.884 -1.736 -28.465 1.00 43.84 70 ALA A CA 1
ATOM 546 C C . ALA A 1 70 ? 25.160 -1.225 -27.790 1.00 43.84 70 ALA A C 1
ATOM 548 O O . ALA A 1 70 ? 25.973 -2.071 -27.391 1.00 43.84 70 ALA A O 1
ATOM 549 N N . PRO A 1 71 ? 25.385 0.104 -27.716 1.00 44.75 71 PRO A N 1
ATOM 550 C CA . PRO A 1 71 ? 26.566 0.619 -27.045 1.00 44.75 71 PRO A CA 1
ATOM 551 C C . PRO A 1 71 ? 26.651 -0.109 -25.706 1.00 44.75 71 PRO A C 1
ATOM 553 O O . PRO A 1 71 ? 25.593 -0.283 -25.080 1.00 44.75 71 PRO A O 1
ATOM 556 N N . PRO A 1 72 ? 27.839 -0.616 -25.309 1.00 43.47 72 PRO A N 1
ATOM 557 C CA . PRO A 1 72 ? 27.968 -1.384 -24.083 1.00 43.47 72 PRO A CA 1
ATOM 558 C C . PRO A 1 72 ? 27.207 -0.628 -23.007 1.00 43.47 72 PRO A C 1
ATOM 560 O O . PRO A 1 72 ? 27.427 0.580 -22.846 1.00 43.47 72 PRO A O 1
ATOM 563 N N . ALA A 1 73 ? 26.235 -1.311 -22.385 1.00 47.72 73 ALA A N 1
ATOM 564 C CA . ALA A 1 73 ? 25.377 -0.713 -21.372 1.00 47.72 73 ALA A CA 1
ATOM 565 C C . ALA A 1 73 ? 26.280 0.130 -20.473 1.00 47.72 73 ALA A C 1
ATOM 567 O O . ALA A 1 73 ? 27.318 -0.395 -20.055 1.00 47.72 73 ALA A O 1
ATOM 568 N N . PRO A 1 74 ? 25.980 1.428 -20.267 1.00 46.12 74 PRO A N 1
ATOM 569 C CA . PRO A 1 74 ? 26.917 2.331 -19.629 1.00 46.12 74 PRO A CA 1
ATOM 570 C C . PRO A 1 74 ? 27.397 1.677 -18.340 1.00 46.12 74 PRO A C 1
ATOM 572 O O . PRO A 1 74 ? 26.618 1.474 -17.410 1.00 46.12 74 PRO A O 1
ATOM 575 N N . THR A 1 75 ? 28.686 1.346 -18.305 1.00 45.31 75 THR A N 1
ATOM 576 C CA . THR A 1 75 ? 29.416 0.737 -17.187 1.00 45.31 75 THR A CA 1
ATOM 577 C C . THR A 1 75 ? 29.555 1.711 -16.014 1.00 45.31 75 THR A C 1
ATOM 579 O O . THR A 1 75 ? 30.477 1.625 -15.207 1.00 45.31 75 THR A O 1
ATOM 582 N N . SER A 1 76 ? 28.621 2.656 -15.875 1.00 48.59 76 SER A N 1
ATOM 583 C CA . SER A 1 76 ? 28.488 3.452 -14.674 1.00 48.59 76 SER A CA 1
ATOM 584 C C . SER A 1 76 ? 27.909 2.553 -13.588 1.00 48.59 76 SER A C 1
ATOM 586 O O . SER A 1 76 ? 26.716 2.253 -13.585 1.00 48.59 76 SER A O 1
ATOM 588 N N . ALA A 1 77 ? 28.749 2.183 -12.626 1.00 54.50 77 ALA A N 1
ATOM 589 C CA . ALA A 1 77 ? 28.369 1.523 -11.378 1.00 54.50 77 ALA A CA 1
ATOM 590 C C . ALA A 1 77 ? 27.311 2.297 -10.552 1.00 54.50 77 ALA A C 1
ATOM 592 O O . ALA A 1 77 ? 26.831 1.794 -9.538 1.00 54.50 77 ALA A O 1
ATOM 593 N N . ALA A 1 78 ? 26.927 3.506 -10.975 1.00 64.12 78 ALA A N 1
ATOM 594 C CA . ALA A 1 78 ? 25.846 4.280 -10.389 1.00 64.12 78 ALA A CA 1
ATOM 595 C C . ALA A 1 78 ? 24.478 3.746 -10.852 1.00 64.12 78 ALA A C 1
ATOM 597 O O . ALA A 1 78 ? 24.105 3.872 -12.022 1.00 64.12 78 ALA A O 1
ATOM 598 N N . GLY A 1 79 ? 23.723 3.159 -9.920 1.00 79.56 79 GLY A N 1
ATOM 599 C CA . GLY A 1 79 ? 22.317 2.823 -10.141 1.00 79.56 79 GLY A CA 1
ATOM 600 C C . GLY A 1 79 ? 21.507 4.069 -10.512 1.00 79.56 79 GLY A C 1
ATOM 601 O O . GLY A 1 79 ? 21.769 5.165 -10.017 1.00 79.56 79 GLY A O 1
ATOM 602 N N . ARG A 1 80 ? 20.524 3.907 -11.398 1.00 94.25 80 ARG A N 1
ATOM 603 C CA . ARG A 1 80 ? 19.544 4.944 -11.738 1.00 94.25 80 ARG A CA 1
ATOM 604 C C . ARG A 1 80 ? 18.264 4.687 -10.956 1.00 94.25 80 ARG A C 1
ATOM 606 O O . ARG A 1 80 ? 17.887 3.534 -10.755 1.00 94.25 80 ARG A O 1
ATOM 613 N N . SER A 1 81 ? 17.604 5.760 -10.540 1.00 96.94 81 SER A N 1
ATOM 614 C CA . SER A 1 81 ? 16.328 5.695 -9.830 1.00 96.94 81 SER A CA 1
ATOM 615 C C . SER A 1 81 ? 15.198 6.188 -10.718 1.00 96.94 81 SER A C 1
ATOM 617 O O . SER A 1 81 ? 15.325 7.217 -11.381 1.00 96.94 81 SER A O 1
ATOM 619 N N . VAL A 1 82 ? 14.083 5.470 -10.694 1.00 97.81 82 VAL A N 1
ATOM 620 C CA . VAL A 1 82 ? 12.806 5.905 -11.259 1.00 97.81 82 VAL A CA 1
ATOM 621 C C . VAL A 1 82 ? 11.829 6.142 -10.115 1.00 97.81 82 VAL A C 1
ATOM 623 O O . VAL A 1 82 ? 11.729 5.312 -9.217 1.00 97.81 82 VAL A O 1
ATOM 626 N N . HIS A 1 83 ? 11.133 7.277 -10.131 1.00 98.38 83 HIS A N 1
ATOM 627 C CA . HIS A 1 83 ? 10.173 7.665 -9.099 1.00 98.38 83 HIS A CA 1
ATOM 628 C C . HIS A 1 83 ? 8.793 7.861 -9.718 1.00 98.38 83 HIS A C 1
ATOM 630 O O . HIS A 1 83 ? 8.660 8.524 -10.751 1.00 98.38 83 HIS A O 1
ATOM 636 N N . VAL A 1 84 ? 7.766 7.302 -9.084 1.00 98.12 84 VAL A N 1
ATOM 637 C CA . VAL A 1 84 ? 6.376 7.440 -9.512 1.00 98.12 84 VAL A CA 1
ATOM 638 C C . VAL A 1 84 ? 5.512 7.846 -8.330 1.00 98.12 84 VAL A C 1
ATOM 640 O O . VAL A 1 84 ? 5.381 7.114 -7.354 1.00 98.12 84 VAL A O 1
ATOM 643 N N . SER A 1 85 ? 4.871 8.999 -8.477 1.00 96.94 85 SER A N 1
ATOM 644 C CA . SER A 1 85 ? 3.794 9.482 -7.623 1.00 96.94 85 SER A CA 1
ATOM 645 C C . SER A 1 85 ? 2.793 10.188 -8.530 1.00 96.94 85 SER A C 1
ATOM 647 O O . SER A 1 85 ? 3.149 11.113 -9.260 1.00 96.94 85 SER A O 1
ATOM 649 N N . THR A 1 86 ? 1.563 9.683 -8.594 1.00 93.50 86 THR A N 1
ATOM 650 C CA . THR A 1 86 ? 0.530 10.181 -9.519 1.00 93.50 86 THR A CA 1
ATOM 651 C C . THR A 1 86 ? -0.824 10.253 -8.825 1.00 93.50 86 THR A C 1
ATOM 653 O O . THR A 1 86 ? -1.030 9.623 -7.792 1.00 93.50 86 THR A O 1
ATOM 656 N N . ASP A 1 87 ? -1.779 10.983 -9.402 1.00 88.62 87 ASP A N 1
ATOM 657 C CA . ASP A 1 87 ? -3.069 11.267 -8.753 1.00 88.62 87 ASP A CA 1
ATOM 658 C C . ASP A 1 87 ? -3.955 10.048 -8.464 1.00 88.62 87 ASP A C 1
ATOM 660 O O . ASP A 1 87 ? -4.887 10.151 -7.667 1.00 88.62 87 ASP A O 1
ATOM 664 N N . TYR A 1 88 ? -3.689 8.906 -9.097 1.00 88.12 88 TYR A N 1
ATOM 665 C CA . TYR A 1 88 ? -4.389 7.641 -8.849 1.00 88.12 88 TYR A CA 1
ATOM 666 C C . TYR A 1 88 ? -3.615 6.688 -7.926 1.00 88.12 88 TYR A C 1
ATOM 668 O O . TYR A 1 88 ? -4.126 5.619 -7.608 1.00 88.12 88 TYR A O 1
ATOM 676 N N . MET A 1 89 ? -2.412 7.057 -7.479 1.00 97.06 89 MET A N 1
ATOM 677 C CA . MET A 1 89 ? -1.666 6.345 -6.433 1.00 97.06 89 MET A CA 1
ATOM 678 C C . MET A 1 89 ? -2.046 6.920 -5.068 1.00 97.06 89 MET A C 1
ATOM 680 O O . MET A 1 89 ? -1.244 7.538 -4.370 1.00 97.06 89 MET A O 1
ATOM 684 N N . LYS A 1 90 ? -3.327 6.777 -4.733 1.00 97.38 90 LYS A N 1
ATOM 685 C CA . LYS A 1 90 ? -3.922 7.264 -3.492 1.00 97.38 90 LYS A CA 1
ATOM 686 C C . LYS A 1 90 ? -5.038 6.338 -3.040 1.00 97.38 90 LYS A C 1
ATOM 688 O O . LYS A 1 90 ? -5.673 5.698 -3.879 1.00 97.38 90 LYS A O 1
ATOM 693 N N . PHE A 1 91 ? -5.300 6.323 -1.745 1.00 98.44 91 PHE A N 1
ATOM 694 C CA . PHE A 1 91 ? -6.440 5.633 -1.160 1.00 98.44 91 PHE A CA 1
ATOM 695 C C . PHE A 1 91 ? -6.975 6.448 0.012 1.00 98.44 91 PHE A C 1
ATOM 697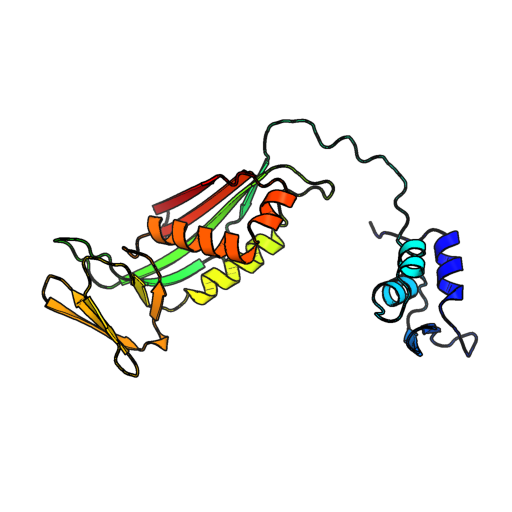 O O . PHE A 1 91 ? -6.209 7.034 0.772 1.00 98.44 91 PHE A O 1
ATOM 704 N N . ASN A 1 92 ? -8.293 6.512 0.144 1.00 98.44 92 ASN A N 1
ATOM 705 C CA . ASN A 1 92 ? -8.938 7.197 1.253 1.00 98.44 92 ASN A CA 1
ATOM 706 C C . ASN A 1 92 ? -9.361 6.136 2.262 1.00 98.44 92 ASN A C 1
ATOM 708 O O . ASN A 1 92 ? -10.123 5.244 1.898 1.00 98.44 92 ASN A O 1
ATOM 712 N N . ALA A 1 93 ? -8.877 6.204 3.496 1.00 98.69 93 ALA A N 1
ATOM 713 C CA . ALA A 1 93 ? -9.185 5.187 4.496 1.00 98.69 93 ALA A CA 1
ATOM 714 C C . ALA A 1 93 ? -9.384 5.796 5.881 1.00 98.69 93 ALA A C 1
ATOM 716 O O . ALA A 1 93 ? -8.783 6.819 6.222 1.00 98.69 93 ALA A O 1
ATOM 717 N N . ALA A 1 94 ? -10.247 5.154 6.663 1.00 98.88 94 ALA A N 1
ATOM 718 C CA . ALA A 1 94 ? -10.439 5.456 8.069 1.00 98.88 94 ALA A CA 1
ATOM 719 C C . ALA A 1 94 ? -9.483 4.617 8.924 1.00 98.88 94 ALA A C 1
ATOM 721 O O . ALA A 1 94 ? -9.194 3.466 8.600 1.00 98.88 94 ALA A O 1
ATOM 722 N N . HIS A 1 95 ? -9.013 5.175 10.033 1.00 98.81 95 HIS A N 1
ATOM 723 C CA . HIS A 1 95 ? -8.168 4.469 10.993 1.00 98.81 95 HIS A CA 1
ATOM 724 C C . HIS A 1 95 ? -8.208 5.157 12.367 1.00 98.81 95 HIS A C 1
ATOM 726 O O . HIS A 1 95 ? -8.834 6.207 12.554 1.00 98.81 95 HIS A O 1
ATOM 732 N N . PHE A 1 96 ? -7.539 4.539 13.334 1.00 98.69 96 PHE A N 1
ATOM 733 C CA . PHE A 1 96 ? -7.028 5.207 14.523 1.00 98.69 96 PHE A CA 1
ATOM 734 C C . PHE A 1 96 ? -5.801 4.446 15.025 1.00 98.69 96 PHE A C 1
ATOM 736 O O . PHE A 1 96 ? -5.761 3.216 15.017 1.00 98.69 96 PHE A O 1
ATOM 743 N N . ILE A 1 97 ? -4.818 5.179 15.516 1.00 98.44 97 ILE A N 1
ATOM 744 C CA . ILE A 1 97 ? -3.651 4.675 16.215 1.00 98.44 97 ILE A CA 1
ATOM 745 C C . ILE A 1 97 ? -4.027 4.282 17.643 1.00 98.44 97 ILE A C 1
ATOM 747 O O . ILE A 1 97 ? -4.648 5.035 18.404 1.00 98.44 97 ILE A O 1
ATOM 751 N N . ALA A 1 98 ? -3.598 3.083 18.019 1.00 98.56 98 ALA A N 1
ATOM 752 C CA . ALA A 1 98 ? -3.615 2.597 19.385 1.00 98.56 98 ALA A CA 1
ATOM 753 C C . ALA A 1 98 ? -2.317 1.837 19.665 1.00 98.56 98 ALA A C 1
ATOM 755 O O . ALA A 1 98 ? -1.923 0.979 18.882 1.00 98.56 98 ALA A O 1
ATOM 756 N N . TYR A 1 99 ? -1.687 2.151 20.788 1.00 98.06 99 TYR A N 1
ATOM 757 C CA . TYR A 1 99 ? -0.545 1.437 21.357 1.00 98.06 99 TYR A CA 1
ATOM 758 C C . TYR A 1 99 ? -0.687 1.458 22.883 1.00 98.06 99 TYR A C 1
ATOM 760 O O . TYR A 1 99 ? -1.607 2.076 23.419 1.00 98.06 99 TYR A O 1
ATOM 768 N N . LYS A 1 100 ? 0.194 0.777 23.618 1.00 96.88 100 LYS A N 1
ATOM 769 C CA . LYS A 1 100 ? 0.077 0.667 25.081 1.00 96.88 100 LYS A CA 1
ATOM 770 C C . LYS A 1 100 ? -0.076 2.026 25.769 1.00 96.88 100 LYS A C 1
ATOM 772 O O . LYS A 1 100 ? 0.811 2.873 25.695 1.00 96.88 100 LYS A O 1
ATOM 777 N N . GLY A 1 101 ? -1.205 2.218 26.455 1.00 97.19 101 GLY A N 1
ATOM 778 C CA . GLY A 1 101 ? -1.520 3.451 27.182 1.00 97.19 101 GLY A CA 1
ATOM 779 C C . GLY A 1 101 ? -1.956 4.641 26.316 1.00 97.19 101 GLY A C 1
ATOM 780 O O . GLY A 1 101 ? -2.142 5.732 26.855 1.00 97.19 101 GLY A O 1
ATOM 781 N N . PHE A 1 102 ? -2.148 4.462 25.006 1.00 98.38 102 PHE A N 1
ATOM 782 C CA . PHE A 1 102 ? -2.602 5.520 24.105 1.00 98.38 102 PHE A CA 1
ATOM 783 C C . PHE A 1 102 ? -3.596 5.009 23.067 1.00 98.38 102 PHE A C 1
ATOM 785 O O . PHE A 1 102 ? -3.431 3.963 22.445 1.00 98.38 102 PHE A O 1
ATOM 792 N N . ARG A 1 103 ? -4.612 5.825 22.813 1.00 98.12 103 ARG A N 1
ATOM 793 C CA . ARG A 1 103 ? -5.524 5.660 21.689 1.00 98.12 103 ARG A CA 1
ATOM 794 C C . ARG A 1 103 ? -5.950 7.043 21.236 1.00 98.12 103 ARG A C 1
ATOM 796 O O . ARG A 1 103 ? -6.346 7.874 22.061 1.00 98.12 103 ARG A O 1
ATOM 803 N N . GLU A 1 104 ? -5.941 7.282 19.937 1.00 98.19 104 GLU A N 1
ATOM 804 C CA . GLU A 1 104 ? -6.557 8.475 19.362 1.00 98.19 104 GLU A CA 1
ATOM 805 C C . GLU A 1 104 ? -8.030 8.234 18.998 1.00 98.19 104 GLU A C 1
ATOM 807 O O . GLU A 1 104 ? -8.594 7.174 19.278 1.00 98.19 104 GLU A O 1
ATOM 812 N N . LYS A 1 105 ? -8.714 9.249 18.466 1.00 98.62 105 LYS A N 1
ATOM 813 C CA . LYS A 1 105 ? -10.099 9.098 17.996 1.00 98.62 105 LYS A CA 1
ATOM 814 C C . LYS A 1 105 ? -10.111 8.593 16.553 1.00 98.62 105 LYS A C 1
ATOM 816 O O . LYS A 1 105 ? -9.229 8.936 15.773 1.00 98.62 105 LYS A O 1
ATOM 821 N N . LEU A 1 106 ? -11.157 7.845 16.200 1.00 98.75 106 LEU A N 1
ATOM 822 C CA . LEU A 1 106 ? -11.436 7.453 14.818 1.00 98.75 106 LEU A CA 1
ATOM 823 C C . LEU A 1 106 ? -11.478 8.684 13.907 1.00 98.75 106 LEU A C 1
ATOM 825 O O . LEU A 1 106 ? -12.200 9.644 14.189 1.00 98.75 106 LEU A O 1
ATOM 829 N N . HIS A 1 107 ? -10.731 8.622 12.813 1.00 98.56 107 HIS A N 1
ATOM 830 C CA . HIS A 1 107 ? -10.729 9.612 11.743 1.00 98.56 107 HIS A CA 1
ATOM 831 C C . HIS A 1 107 ? -10.263 8.939 10.441 1.00 98.56 107 HIS A C 1
ATOM 833 O O . HIS A 1 107 ? -10.385 7.721 10.307 1.00 98.56 107 HIS A O 1
ATOM 839 N N . GLY A 1 108 ? -9.776 9.701 9.462 1.00 98.12 108 GLY A N 1
ATOM 840 C CA . GLY A 1 108 ? -9.225 9.134 8.237 1.00 98.12 108 GLY A CA 1
ATOM 841 C C . GLY A 1 108 ? -8.378 10.115 7.441 1.00 98.12 108 GLY A C 1
ATOM 842 O O . GLY A 1 108 ? -8.371 11.317 7.715 1.00 98.12 108 GLY A O 1
ATOM 843 N N . HIS A 1 109 ? -7.709 9.580 6.422 1.00 98.31 109 HIS A N 1
ATOM 844 C CA . HIS A 1 109 ? -6.795 10.317 5.557 1.00 98.31 109 HIS A CA 1
ATOM 845 C C . HIS A 1 109 ? -7.017 10.007 4.082 1.00 98.31 109 HIS A C 1
ATOM 847 O O . HIS A 1 109 ? -7.493 8.936 3.702 1.00 98.31 109 HIS A O 1
ATOM 853 N N . ASN A 1 110 ? -6.589 10.955 3.249 1.00 97.56 110 ASN A N 1
ATOM 854 C CA . ASN A 1 110 ? -6.402 10.749 1.819 1.00 97.56 110 ASN A CA 1
ATOM 855 C C . ASN A 1 110 ? -4.938 10.359 1.592 1.00 97.56 110 ASN A C 1
ATOM 857 O O . ASN A 1 110 ? -4.114 11.208 1.236 1.00 97.56 110 ASN A O 1
ATOM 861 N N . TYR A 1 111 ? -4.613 9.093 1.846 1.00 98.44 111 TYR A N 1
ATOM 862 C CA . TYR A 1 111 ? -3.251 8.591 1.752 1.00 98.44 111 TYR A CA 1
ATOM 863 C C . TYR A 1 111 ? -2.722 8.700 0.325 1.00 98.44 111 TYR A C 1
ATOM 865 O O . TYR A 1 111 ? -3.425 8.383 -0.639 1.00 98.44 111 TYR A O 1
ATOM 873 N N . ARG A 1 112 ? -1.459 9.104 0.173 1.00 98.31 112 ARG A N 1
ATOM 874 C CA . ARG A 1 112 ? -0.753 9.111 -1.117 1.00 98.31 112 ARG A CA 1
ATOM 875 C C . ARG A 1 112 ? 0.435 8.166 -1.084 1.00 98.31 112 ARG A C 1
ATOM 877 O O . ARG A 1 112 ? 1.227 8.209 -0.148 1.00 98.31 112 ARG A O 1
ATOM 884 N N . LEU A 1 113 ? 0.554 7.359 -2.134 1.00 98.62 113 LEU A N 1
ATOM 885 C CA . LEU A 1 113 ? 1.651 6.429 -2.359 1.00 98.62 113 LEU A CA 1
ATOM 886 C C . LEU A 1 113 ? 2.640 7.027 -3.362 1.00 98.62 113 LEU A C 1
ATOM 888 O O . LEU A 1 113 ? 2.254 7.460 -4.451 1.00 98.62 113 LEU A O 1
ATOM 892 N N . ALA A 1 114 ? 3.922 6.968 -3.025 1.00 98.50 114 ALA A N 1
ATOM 893 C CA . ALA A 1 114 ? 5.011 7.152 -3.968 1.00 98.50 114 ALA A CA 1
ATOM 894 C C . ALA A 1 114 ? 5.945 5.939 -3.942 1.00 98.50 114 ALA A C 1
ATOM 896 O O . ALA A 1 114 ? 6.198 5.362 -2.885 1.00 98.50 114 ALA A O 1
ATOM 897 N N . VAL A 1 115 ? 6.448 5.550 -5.111 1.00 98.75 115 VAL A N 1
ATOM 898 C CA . VAL A 1 115 ? 7.356 4.409 -5.266 1.00 98.75 115 VAL A CA 1
ATOM 899 C C . VAL A 1 115 ? 8.612 4.868 -5.987 1.00 98.75 115 VAL A C 1
ATOM 901 O O . VAL A 1 115 ? 8.526 5.419 -7.088 1.00 98.75 115 VAL A O 1
ATOM 904 N N . THR A 1 116 ? 9.773 4.602 -5.395 1.00 98.69 116 THR A N 1
ATOM 905 C CA . THR A 1 116 ? 11.076 4.789 -6.036 1.00 98.69 116 THR A CA 1
ATOM 906 C C . THR A 1 116 ? 11.748 3.429 -6.206 1.00 98.69 116 THR A C 1
ATOM 908 O O . THR A 1 116 ? 11.886 2.671 -5.250 1.00 98.69 116 THR A O 1
ATOM 911 N N . ILE A 1 117 ? 12.190 3.106 -7.421 1.00 98.31 117 ILE A N 1
ATOM 912 C CA . ILE A 1 117 ? 12.946 1.881 -7.708 1.00 98.31 117 ILE A CA 1
ATOM 913 C C . ILE A 1 117 ? 14.324 2.271 -8.225 1.00 98.31 117 ILE A C 1
ATOM 915 O O . ILE A 1 117 ? 14.433 3.035 -9.186 1.00 98.31 117 ILE A O 1
ATOM 919 N N . THR A 1 118 ? 15.374 1.735 -7.605 1.00 97.88 118 THR A N 1
ATOM 920 C CA . THR A 1 118 ? 16.764 1.948 -8.025 1.00 97.88 118 THR A CA 1
ATOM 921 C C . THR A 1 118 ? 17.351 0.660 -8.585 1.00 97.88 118 THR A C 1
ATOM 923 O O . THR A 1 118 ? 17.300 -0.391 -7.943 1.00 97.88 118 THR A O 1
ATOM 926 N N . GLY A 1 119 ? 17.967 0.745 -9.761 1.00 95.56 119 GLY A N 1
ATOM 927 C CA . GLY A 1 119 ? 18.5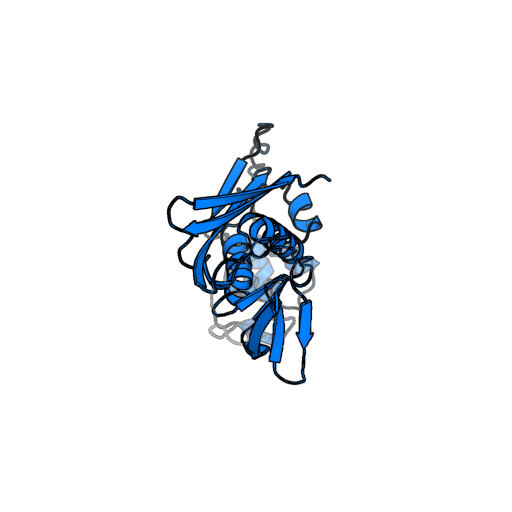82 -0.398 -10.430 1.00 95.56 119 GLY A CA 1
ATOM 928 C C . GLY A 1 119 ? 19.472 0.002 -11.601 1.00 95.56 119 GLY A C 1
ATOM 929 O O . GLY A 1 119 ? 19.839 1.168 -11.767 1.00 95.56 119 GLY A O 1
ATOM 930 N N . GLN A 1 120 ? 19.850 -0.983 -12.407 1.00 94.00 120 GLN A N 1
ATOM 931 C CA . GLN A 1 120 ? 20.544 -0.750 -13.672 1.00 94.00 120 GLN A CA 1
ATOM 932 C C . GLN A 1 120 ? 19.539 -0.444 -14.783 1.00 94.00 120 GLN A C 1
ATOM 934 O O . GLN A 1 120 ? 18.393 -0.875 -14.729 1.00 94.00 120 GLN A O 1
ATOM 939 N N . VAL A 1 121 ? 19.965 0.315 -15.794 1.00 94.44 121 VAL A N 1
ATOM 940 C CA . VAL A 1 121 ? 19.169 0.463 -17.016 1.00 94.44 121 VAL A CA 1
ATOM 941 C C . VAL A 1 121 ? 19.424 -0.751 -17.895 1.00 94.44 121 VAL A C 1
ATOM 943 O O . VAL A 1 121 ? 20.566 -1.010 -18.275 1.00 94.44 121 VAL A O 1
ATOM 946 N N . GLY A 1 122 ? 18.356 -1.489 -18.185 1.00 90.88 122 GLY A N 1
ATOM 947 C CA . GLY A 1 122 ? 18.377 -2.640 -19.069 1.00 90.88 122 GLY A CA 1
ATOM 948 C C . GLY A 1 122 ? 18.605 -2.261 -20.538 1.00 90.88 122 GLY A C 1
ATOM 949 O O . GLY A 1 122 ? 18.588 -1.082 -20.903 1.00 90.88 122 GLY A O 1
ATOM 950 N N . PRO A 1 123 ? 18.779 -3.262 -21.418 1.00 91.56 123 PRO A N 1
ATOM 951 C CA . PRO A 1 123 ? 19.012 -3.047 -22.849 1.00 91.56 123 PRO A CA 1
ATOM 952 C C . PRO A 1 123 ? 17.820 -2.401 -23.579 1.00 91.56 123 PRO A C 1
ATOM 954 O O . PRO A 1 123 ? 17.961 -1.947 -24.710 1.00 91.56 123 PRO A O 1
ATOM 957 N N . ASP A 1 124 ? 16.643 -2.362 -22.953 1.00 93.25 124 ASP A N 1
ATOM 958 C CA . ASP A 1 124 ? 15.449 -1.659 -23.429 1.00 93.25 124 ASP A CA 1
ATOM 959 C C . ASP A 1 124 ? 15.394 -0.181 -23.000 1.00 93.25 124 ASP A C 1
ATOM 961 O O . ASP A 1 124 ? 14.470 0.532 -23.388 1.00 93.25 124 ASP A O 1
ATOM 965 N N . GLY A 1 125 ? 16.387 0.294 -22.242 1.00 94.25 125 GLY A N 1
ATOM 966 C CA . GLY A 1 125 ? 16.499 1.686 -21.811 1.00 94.25 125 GLY A CA 1
ATOM 967 C C . GLY A 1 125 ? 15.780 2.009 -20.499 1.00 94.25 125 GLY A C 1
ATOM 968 O O . GLY A 1 125 ? 15.746 3.179 -20.114 1.00 94.25 125 GLY A O 1
ATOM 969 N N . TYR A 1 126 ? 15.250 1.011 -19.781 1.00 95.69 126 TYR A N 1
ATOM 970 C CA . TYR A 1 126 ? 14.515 1.214 -18.528 1.00 95.69 126 TYR A CA 1
ATOM 971 C C . TYR A 1 126 ? 15.165 0.529 -17.327 1.00 95.69 126 TYR A C 1
ATOM 973 O O . TYR A 1 126 ? 15.793 -0.517 -17.455 1.00 95.69 126 TYR A O 1
ATOM 981 N N . VAL A 1 127 ? 14.970 1.118 -16.143 1.00 95.31 127 VAL A N 1
ATOM 982 C CA . VAL A 1 127 ? 15.160 0.406 -14.867 1.00 95.31 127 VAL A CA 1
ATOM 983 C C . VAL A 1 127 ? 13.977 -0.545 -14.669 1.00 95.31 127 VAL A C 1
ATOM 985 O O . VAL A 1 127 ? 14.140 -1.757 -14.627 1.00 95.31 127 VAL A O 1
ATOM 988 N N . VAL A 1 128 ? 12.770 0.024 -14.642 1.00 96.12 128 VAL A N 1
ATOM 989 C CA . VAL A 1 128 ? 11.472 -0.662 -14.684 1.00 96.12 128 VAL A CA 1
ATOM 990 C C . VAL A 1 128 ? 10.521 0.227 -15.490 1.00 96.12 128 VAL A C 1
ATOM 992 O O . VAL A 1 128 ? 10.663 1.454 -15.464 1.00 96.12 128 VAL A O 1
ATOM 995 N N . ASP A 1 129 ? 9.569 -0.360 -16.219 1.00 96.19 129 ASP A N 1
ATOM 996 C CA . ASP A 1 129 ? 8.558 0.409 -16.947 1.00 96.19 129 ASP A CA 1
ATOM 997 C C . ASP A 1 129 ? 7.626 1.132 -15.954 1.00 96.19 129 ASP A C 1
ATOM 999 O O . ASP A 1 129 ? 7.026 0.531 -15.058 1.00 96.19 129 ASP A O 1
ATOM 1003 N N . PHE A 1 130 ? 7.462 2.446 -16.122 1.00 97.19 130 PHE A N 1
ATOM 1004 C CA . PHE A 1 130 ? 6.543 3.239 -15.306 1.00 97.19 130 PHE A CA 1
ATOM 1005 C C . PHE A 1 130 ? 5.104 2.710 -15.329 1.00 97.19 130 PHE A C 1
ATOM 1007 O O . PHE A 1 130 ? 4.388 2.842 -14.336 1.00 97.19 130 PHE A O 1
ATOM 1014 N N . GLY A 1 131 ? 4.657 2.148 -16.452 1.00 96.75 131 GLY A N 1
ATOM 1015 C CA . GLY A 1 131 ? 3.341 1.541 -16.609 1.00 96.75 131 GLY A CA 1
ATOM 1016 C C . GLY A 1 131 ? 3.125 0.346 -15.683 1.00 96.75 131 GLY A C 1
ATOM 1017 O O . GLY A 1 131 ? 2.027 0.202 -15.144 1.00 96.75 131 GLY A O 1
ATOM 1018 N N . GLU A 1 132 ? 4.159 -0.460 -15.434 1.00 96.44 132 GLU A N 1
ATOM 1019 C CA . GLU A 1 132 ? 4.087 -1.595 -14.507 1.00 96.44 132 GLU A CA 1
ATOM 1020 C C . GLU A 1 132 ? 3.943 -1.118 -13.062 1.00 96.44 132 GLU A C 1
ATOM 1022 O O . GLU A 1 132 ? 3.011 -1.541 -12.375 1.00 96.44 132 GLU A O 1
ATOM 1027 N N . ILE A 1 133 ? 4.776 -0.153 -12.644 1.00 98.12 133 ILE A N 1
ATOM 1028 C CA . ILE A 1 133 ? 4.693 0.471 -11.312 1.00 98.12 133 ILE A CA 1
ATOM 1029 C C . ILE A 1 133 ? 3.283 1.032 -11.094 1.00 98.12 133 ILE A C 1
ATOM 1031 O O . ILE A 1 133 ? 2.606 0.684 -10.131 1.00 98.12 133 ILE A O 1
ATOM 1035 N N . LYS A 1 134 ? 2.789 1.834 -12.045 1.00 97.88 134 LYS A N 1
ATOM 1036 C CA . LYS A 1 134 ? 1.451 2.444 -11.989 1.00 97.88 134 LYS A CA 1
ATOM 1037 C C . LYS A 1 134 ? 0.337 1.408 -11.890 1.00 97.88 134 LYS A C 1
ATOM 1039 O O . LYS A 1 134 ? -0.600 1.598 -11.115 1.00 97.88 134 LYS A O 1
ATOM 1044 N N . LYS A 1 135 ? 0.405 0.338 -12.687 1.00 97.00 135 LYS A N 1
ATOM 1045 C CA . LYS A 1 135 ? -0.615 -0.716 -12.711 1.00 97.00 135 LYS A CA 1
ATOM 1046 C C . LYS A 1 135 ? -0.694 -1.424 -11.361 1.00 97.00 135 LYS A C 1
ATOM 1048 O O . LYS A 1 135 ? -1.794 -1.555 -10.833 1.00 97.00 135 LYS A O 1
ATOM 1053 N N . ILE A 1 136 ? 0.446 -1.845 -10.817 1.00 97.75 136 ILE A N 1
ATOM 1054 C CA . ILE A 1 136 ? 0.511 -2.567 -9.542 1.00 97.75 136 ILE A CA 1
ATOM 1055 C C . ILE A 1 136 ? 0.086 -1.653 -8.392 1.00 97.75 136 ILE A C 1
ATOM 1057 O O . ILE A 1 136 ? -0.830 -1.992 -7.646 1.00 97.75 136 ILE A O 1
ATOM 1061 N N . SER A 1 137 ? 0.667 -0.454 -8.296 1.00 98.31 137 SER A N 1
ATOM 1062 C CA . SER A 1 137 ? 0.321 0.512 -7.250 1.00 98.31 137 SER A CA 1
ATOM 1063 C C . SER A 1 137 ? -1.165 0.865 -7.247 1.00 98.31 137 SER A C 1
ATOM 1065 O O . SER A 1 137 ? -1.760 0.990 -6.183 1.00 98.31 137 SER A O 1
ATOM 1067 N N . ARG A 1 138 ? -1.797 0.982 -8.422 1.00 96.81 138 ARG A N 1
ATOM 1068 C CA . ARG A 1 138 ? -3.237 1.248 -8.519 1.00 96.81 138 ARG A CA 1
ATOM 1069 C C . ARG A 1 138 ? -4.084 0.115 -7.941 1.00 96.81 138 ARG A C 1
ATOM 1071 O O . ARG A 1 138 ? -5.114 0.409 -7.346 1.00 96.81 138 ARG A O 1
ATOM 1078 N N . VAL A 1 139 ? -3.697 -1.144 -8.149 1.00 97.25 139 VAL A N 1
ATOM 1079 C CA . VAL A 1 139 ? -4.416 -2.296 -7.578 1.00 97.25 139 VAL A CA 1
ATOM 1080 C C . VAL A 1 139 ? -4.317 -2.254 -6.057 1.00 97.25 139 VAL A C 1
ATOM 1082 O O . VAL A 1 139 ? -5.347 -2.197 -5.398 1.00 97.25 139 VAL A O 1
ATOM 1085 N N . ILE A 1 140 ? -3.102 -2.116 -5.520 1.00 98.06 140 ILE A N 1
ATOM 1086 C CA . ILE A 1 140 ? -2.867 -2.050 -4.070 1.00 98.06 140 ILE A CA 1
ATOM 1087 C C . ILE A 1 140 ? -3.646 -0.891 -3.429 1.00 98.06 140 ILE A C 1
ATOM 1089 O O . ILE A 1 140 ? -4.335 -1.077 -2.431 1.00 98.06 140 ILE A O 1
ATOM 1093 N N . CYS A 1 141 ? -3.580 0.313 -4.010 1.00 98.38 141 CYS A N 1
ATOM 1094 C CA . CYS A 1 141 ? -4.339 1.455 -3.499 1.00 98.38 141 CYS A CA 1
ATOM 1095 C C . CYS A 1 141 ? -5.852 1.221 -3.572 1.00 98.38 141 CYS A C 1
ATOM 1097 O O . CYS A 1 141 ? -6.570 1.622 -2.664 1.00 98.38 141 CYS A O 1
ATOM 1099 N N . LYS A 1 142 ? -6.350 0.580 -4.635 1.00 97.38 142 LYS A N 1
ATOM 1100 C CA . LYS A 1 142 ? -7.777 0.277 -4.767 1.00 97.38 142 LYS A CA 1
ATOM 1101 C C . LYS A 1 142 ? -8.250 -0.675 -3.669 1.00 97.38 142 LYS A C 1
ATOM 1103 O O . LYS A 1 142 ? -9.339 -0.460 -3.155 1.00 97.38 142 LYS A O 1
ATOM 1108 N N . ASP A 1 143 ? -7.442 -1.668 -3.312 1.00 97.00 143 ASP A N 1
ATOM 1109 C CA . ASP A 1 143 ? -7.794 -2.657 -2.289 1.00 97.00 143 ASP A CA 1
ATOM 1110 C C . ASP A 1 143 ? -7.874 -2.042 -0.882 1.00 97.00 143 ASP A C 1
ATOM 1112 O O . ASP A 1 143 ? -8.624 -2.527 -0.043 1.00 97.00 143 ASP A O 1
ATOM 1116 N N . LEU A 1 144 ? -7.149 -0.946 -0.634 1.00 98.50 144 LEU A N 1
ATOM 1117 C CA . LEU A 1 144 ? -7.195 -0.193 0.627 1.00 98.50 144 LEU A CA 1
ATOM 1118 C C . LEU A 1 144 ? -8.246 0.930 0.637 1.00 98.50 144 LEU A C 1
ATOM 1120 O O . LEU A 1 144 ? -8.596 1.445 1.701 1.00 98.50 144 LEU A O 1
ATOM 1124 N N . ASN A 1 145 ? -8.712 1.364 -0.533 1.00 98.50 145 ASN A N 1
ATOM 1125 C CA . ASN A 1 145 ? -9.573 2.535 -0.667 1.00 98.50 145 ASN A CA 1
ATOM 1126 C C . ASN A 1 145 ? -10.971 2.286 -0.090 1.00 98.50 145 ASN A C 1
ATOM 1128 O O . ASN A 1 145 ? -11.531 1.210 -0.256 1.00 98.50 145 ASN A O 1
ATOM 1132 N N . GLU A 1 146 ? -11.546 3.321 0.524 1.00 98.38 146 GLU A N 1
ATOM 1133 C CA . GLU A 1 146 ? -12.890 3.308 1.117 1.00 98.38 146 GLU A CA 1
ATOM 1134 C C . GLU A 1 146 ? -13.068 2.221 2.187 1.00 98.38 146 GLU A C 1
ATOM 1136 O O . GLU A 1 146 ? -14.137 1.636 2.329 1.00 98.38 146 GLU A O 1
ATOM 1141 N N . SER A 1 147 ? -12.014 1.978 2.970 1.00 98.62 147 SER A N 1
ATOM 1142 C CA . SER A 1 147 ? -12.024 0.987 4.045 1.00 98.62 147 SER A CA 1
ATOM 1143 C C . SER A 1 147 ? -11.580 1.567 5.389 1.00 98.62 147 SER A C 1
ATOM 1145 O O . SER A 1 147 ? -10.934 2.615 5.464 1.00 98.62 147 SER A O 1
ATOM 1147 N N . PHE A 1 148 ? -11.925 0.871 6.468 1.00 98.88 148 PHE A N 1
ATOM 1148 C CA . PHE A 1 148 ? -11.303 1.013 7.775 1.00 98.88 148 PHE A CA 1
ATOM 1149 C C . PHE A 1 148 ? -10.087 0.078 7.868 1.00 98.88 148 PHE A C 1
ATOM 1151 O O . PHE A 1 148 ? -10.206 -1.129 7.641 1.00 98.88 148 PHE A O 1
ATOM 1158 N N . LEU A 1 149 ? -8.914 0.622 8.194 1.00 98.88 149 LEU A N 1
ATOM 1159 C CA . LEU A 1 149 ? -7.676 -0.150 8.315 1.00 98.88 149 LEU A CA 1
ATOM 1160 C C . LEU A 1 149 ? -7.639 -0.868 9.668 1.00 98.88 149 LEU A C 1
ATOM 1162 O O . LEU A 1 149 ? -7.562 -0.228 10.716 1.00 98.88 149 LEU A O 1
ATOM 1166 N N . VAL A 1 150 ? -7.667 -2.201 9.648 1.00 98.81 150 VAL A N 1
ATOM 1167 C CA . VAL A 1 150 ? -7.629 -3.037 10.854 1.00 98.81 150 VAL A CA 1
ATOM 1168 C C . VAL A 1 150 ? -6.220 -3.622 11.024 1.00 98.81 150 VAL A C 1
ATOM 1170 O O . VAL A 1 150 ? -5.849 -4.511 10.252 1.00 98.81 150 VAL A O 1
ATOM 1173 N N . PRO A 1 151 ? -5.427 -3.178 12.019 1.00 98.69 151 PRO A N 1
ATOM 1174 C CA . PRO A 1 151 ? -4.105 -3.738 12.291 1.00 98.69 151 PRO A CA 1
ATOM 1175 C C . PRO A 1 151 ? -4.231 -5.068 13.052 1.00 98.69 151 PRO A C 1
ATOM 1177 O O . PRO A 1 151 ? -4.302 -5.111 14.280 1.00 98.69 151 PRO A O 1
ATOM 1180 N N . MET A 1 152 ? -4.293 -6.175 12.312 1.00 98.69 152 MET A N 1
ATOM 1181 C CA . MET A 1 152 ? -4.588 -7.514 12.839 1.00 98.69 152 MET A CA 1
ATOM 1182 C C . MET A 1 152 ? -3.553 -8.046 13.835 1.00 98.69 152 MET A C 1
ATOM 1184 O O . MET A 1 152 ? -3.878 -8.944 14.610 1.00 98.69 152 MET A O 1
ATOM 1188 N N . ASN A 1 153 ? -2.336 -7.499 13.827 1.00 98.62 153 ASN A N 1
ATOM 1189 C CA . ASN A 1 153 ? -1.256 -7.901 14.727 1.00 98.62 153 ASN A CA 1
ATOM 1190 C C . ASN A 1 153 ? -1.092 -6.936 15.912 1.00 98.62 153 ASN A C 1
ATOM 1192 O O . ASN A 1 153 ? -0.083 -7.009 16.611 1.00 98.62 153 ASN A O 1
ATOM 1196 N N . SER A 1 154 ? -2.040 -6.017 16.126 1.00 98.62 154 SER A N 1
ATOM 1197 C CA . SER A 1 154 ? -1.975 -5.055 17.225 1.00 98.62 154 SER A CA 1
ATOM 1198 C C . SER A 1 154 ? -1.908 -5.749 18.585 1.00 98.62 154 SER A C 1
ATOM 1200 O O . SER A 1 154 ? -2.690 -6.651 18.886 1.00 98.62 154 SER A O 1
ATOM 1202 N N . ASP A 1 155 ? -1.001 -5.286 19.441 1.00 97.69 155 ASP A N 1
ATOM 1203 C CA . ASP A 1 155 ? -0.882 -5.723 20.832 1.00 97.69 155 ASP A CA 1
ATOM 1204 C C . ASP A 1 155 ? -1.750 -4.886 21.794 1.00 97.69 155 ASP A C 1
ATOM 1206 O O . ASP A 1 155 ? -1.930 -5.260 22.958 1.00 97.69 155 ASP A O 1
ATOM 1210 N N . ALA A 1 156 ? -2.312 -3.770 21.320 1.00 98.06 156 ALA A N 1
ATOM 1211 C CA . ALA A 1 156 ? -3.162 -2.847 22.074 1.00 98.06 156 ALA A CA 1
ATOM 1212 C C . ALA A 1 156 ? -4.666 -3.020 21.785 1.00 98.06 156 ALA A C 1
ATOM 1214 O O . ALA A 1 156 ? -5.502 -2.466 22.504 1.00 98.06 156 ALA A O 1
ATOM 1215 N N . LEU A 1 157 ? -5.031 -3.796 20.759 1.00 98.62 157 LEU A N 1
ATOM 1216 C CA . LEU A 1 157 ? -6.417 -4.023 20.353 1.00 98.62 157 LEU A CA 1
ATOM 1217 C C . LEU A 1 157 ? -6.821 -5.485 20.514 1.00 98.62 157 LEU A C 1
ATOM 1219 O O . LEU A 1 157 ? -6.131 -6.401 20.080 1.00 98.62 157 LEU A O 1
ATOM 1223 N N . LYS A 1 158 ? -8.007 -5.713 21.082 1.00 98.69 158 LYS A N 1
ATOM 1224 C CA . LYS A 1 158 ? -8.672 -7.016 21.023 1.00 98.69 158 LYS A CA 1
ATOM 1225 C C . LYS A 1 158 ? -9.619 -7.017 19.835 1.00 98.69 158 LYS A C 1
ATOM 1227 O O . LYS A 1 158 ? -10.676 -6.386 19.885 1.00 98.69 158 LYS A O 1
ATOM 1232 N N . ILE A 1 159 ? -9.225 -7.722 18.781 1.00 98.69 159 ILE A N 1
ATOM 1233 C CA . ILE A 1 159 ? -9.979 -7.827 17.532 1.00 98.69 159 ILE A CA 1
ATOM 1234 C C . ILE A 1 159 ? -10.691 -9.177 17.505 1.00 98.69 159 ILE A C 1
ATOM 1236 O O . ILE A 1 159 ? -10.093 -10.225 17.740 1.00 98.69 159 ILE A O 1
ATOM 1240 N N . SER A 1 160 ? -11.989 -9.153 17.236 1.00 98.38 160 SER A N 1
ATOM 1241 C CA . SER A 1 160 ? -12.815 -10.349 17.083 1.00 98.38 160 SER A CA 1
ATOM 1242 C C . SER A 1 160 ? -13.803 -10.159 15.940 1.00 98.38 160 SER A C 1
ATOM 1244 O O . SER A 1 160 ? -13.969 -9.056 15.423 1.00 98.38 160 SER A O 1
ATOM 1246 N N . PHE A 1 161 ? -14.452 -11.238 15.526 1.00 98.12 161 PHE A N 1
ATOM 1247 C CA . PHE A 1 161 ? -15.379 -11.227 14.404 1.00 98.12 161 PHE A CA 1
ATOM 1248 C C . PHE A 1 161 ? -16.668 -11.921 14.811 1.00 98.12 161 PHE A C 1
ATOM 1250 O O . PHE A 1 161 ? -16.625 -12.951 15.485 1.00 98.12 161 PHE A O 1
ATOM 1257 N N . ASP A 1 162 ? -17.799 -11.396 14.355 1.00 94.06 162 ASP A N 1
ATOM 1258 C CA . ASP A 1 162 ? -19.009 -12.208 14.221 1.00 94.06 162 ASP A CA 1
ATOM 1259 C C . ASP A 1 162 ? -19.182 -12.626 12.750 1.00 94.06 162 ASP A C 1
ATOM 1261 O O . ASP A 1 162 ? -18.224 -12.577 11.981 1.00 94.06 162 ASP A O 1
ATOM 1265 N N . GLY A 1 163 ? -20.357 -13.098 12.327 1.00 90.62 163 GLY A N 1
ATOM 1266 C CA . GLY A 1 163 ? -20.596 -13.464 10.926 1.00 90.62 163 GLY A CA 1
ATOM 1267 C C . GLY A 1 163 ? -20.399 -12.301 9.942 1.00 90.62 163 GLY A C 1
ATOM 1268 O O . GLY A 1 163 ? -19.848 -12.516 8.861 1.00 90.62 163 GLY A O 1
ATOM 1269 N N . THR A 1 164 ? -20.753 -11.075 10.330 1.00 96.56 164 THR A N 1
ATOM 1270 C CA . THR A 1 164 ? -20.895 -9.910 9.442 1.00 96.56 164 THR A CA 1
ATOM 1271 C C . THR A 1 164 ? -19.919 -8.778 9.739 1.00 96.56 164 THR A C 1
ATOM 1273 O O . THR A 1 164 ? -19.592 -8.025 8.826 1.00 96.56 164 THR A O 1
ATOM 1276 N N . ASN A 1 165 ? -19.422 -8.669 10.970 1.00 98.62 165 ASN A N 1
ATOM 1277 C CA . ASN A 1 165 ? -18.706 -7.510 11.486 1.00 98.62 165 ASN A CA 1
ATOM 1278 C C . ASN A 1 165 ? -17.331 -7.866 12.068 1.00 98.62 165 ASN A C 1
ATOM 1280 O O . ASN A 1 165 ? -17.078 -8.985 12.528 1.00 98.62 165 ASN A O 1
ATOM 1284 N N . VAL A 1 166 ? -16.454 -6.863 12.062 1.00 98.69 166 VAL A N 1
ATOM 1285 C CA . VAL A 1 166 ? -15.233 -6.779 12.867 1.00 98.69 166 VAL A CA 1
ATOM 1286 C C . VAL A 1 166 ? -15.567 -6.007 14.139 1.00 98.69 166 VAL A C 1
ATOM 1288 O O . VAL A 1 166 ? -16.136 -4.918 14.073 1.00 98.69 166 VAL A O 1
ATOM 1291 N N . HIS A 1 167 ? -15.199 -6.554 15.293 1.00 98.75 167 HIS A N 1
ATOM 1292 C CA . HIS A 1 167 ? -15.365 -5.931 16.604 1.00 98.75 167 HIS A CA 1
ATOM 1293 C C . HIS A 1 167 ? -14.004 -5.622 17.207 1.00 98.75 167 HIS A C 1
ATOM 1295 O O . HIS A 1 167 ? -13.149 -6.506 17.289 1.00 98.75 167 HIS A O 1
ATOM 1301 N N . ILE A 1 168 ? -13.822 -4.388 17.668 1.00 98.81 168 ILE A N 1
ATOM 1302 C CA . ILE A 1 168 ? -12.570 -3.917 18.264 1.00 98.81 168 ILE A CA 1
ATOM 1303 C C . ILE A 1 168 ? -12.854 -3.402 19.670 1.00 98.81 168 ILE A C 1
ATOM 1305 O O . ILE A 1 168 ? -13.686 -2.514 19.857 1.00 98.81 168 ILE A O 1
ATOM 1309 N N . LEU A 1 169 ? -12.147 -3.961 20.651 1.00 98.69 169 LEU A N 1
ATOM 1310 C CA . LEU A 1 169 ? -12.124 -3.500 22.036 1.00 98.69 169 LEU A CA 1
ATOM 1311 C C . LEU A 1 169 ? -10.732 -2.941 22.354 1.00 98.69 169 LEU A C 1
ATOM 1313 O O . LEU A 1 169 ? -9.727 -3.636 22.194 1.00 98.69 169 LEU A O 1
ATOM 1317 N N . THR A 1 170 ? -10.691 -1.693 22.808 1.00 98.56 170 THR A N 1
ATOM 1318 C CA . THR A 1 170 ? -9.464 -0.955 23.146 1.00 98.56 170 THR A CA 1
ATOM 1319 C C . THR A 1 170 ? -9.124 -1.077 24.638 1.00 98.56 170 THR A C 1
ATOM 1321 O O . THR A 1 170 ? -9.959 -1.497 25.444 1.00 98.56 170 THR A O 1
ATOM 1324 N N . GLU A 1 171 ? -7.902 -0.695 25.033 1.00 97.94 171 GLU A N 1
ATOM 1325 C CA . GLU A 1 171 ? -7.453 -0.759 26.440 1.00 97.94 171 GLU A CA 1
ATOM 1326 C C . GLU A 1 171 ? -8.289 0.113 27.394 1.00 97.94 171 GLU A C 1
ATOM 1328 O O . GLU A 1 171 ? -8.485 -0.249 28.552 1.00 97.94 171 GLU A O 1
ATOM 1333 N N . ASP A 1 172 ? -8.845 1.225 26.906 1.00 97.38 172 ASP A N 1
ATOM 1334 C CA . ASP A 1 172 ? -9.745 2.112 27.655 1.00 97.38 172 ASP A CA 1
ATOM 1335 C C . ASP A 1 172 ? -11.221 1.662 27.632 1.00 97.38 172 ASP A C 1
ATOM 1337 O O . ASP A 1 172 ? -12.110 2.412 28.032 1.00 97.38 172 ASP A O 1
ATOM 1341 N N . ASN A 1 173 ? -11.487 0.421 27.210 1.00 98.19 173 ASN A N 1
ATOM 1342 C CA . ASN A 1 173 ? -12.808 -0.209 27.104 1.00 98.19 173 ASN A CA 1
ATOM 1343 C C . ASN A 1 173 ? -13.763 0.401 26.062 1.00 98.19 173 ASN A C 1
ATOM 1345 O O . ASN A 1 173 ? -14.951 0.051 26.053 1.00 98.19 173 ASN A O 1
ATOM 1349 N N . ALA A 1 174 ? -13.283 1.265 25.162 1.00 98.44 174 ALA A N 1
ATOM 1350 C CA . ALA A 1 174 ? -14.077 1.696 24.017 1.00 98.44 174 ALA A CA 1
ATOM 1351 C C . ALA A 1 174 ? -14.321 0.518 23.058 1.00 98.44 174 ALA A C 1
ATOM 1353 O O . ALA A 1 174 ? -13.519 -0.414 22.950 1.00 98.44 174 ALA A O 1
ATOM 1354 N N . LYS A 1 175 ? -15.470 0.545 22.377 1.00 98.56 175 LYS A N 1
ATOM 1355 C CA . LYS A 1 175 ? -15.921 -0.530 21.489 1.00 98.56 175 LYS A CA 1
ATOM 1356 C C . LYS A 1 175 ? -16.270 0.035 20.125 1.00 98.56 175 LYS A C 1
ATOM 1358 O O . LYS A 1 175 ? -17.029 0.998 20.038 1.00 98.56 175 LYS A O 1
ATOM 1363 N N . PHE A 1 176 ? -15.771 -0.616 19.086 1.00 98.75 176 PHE A N 1
ATOM 1364 C CA . PHE A 1 176 ? -16.102 -0.329 17.696 1.00 98.75 176 PHE A CA 1
ATOM 1365 C C . PHE A 1 176 ? -16.625 -1.595 17.025 1.00 98.75 176 PHE A C 1
ATOM 1367 O O . PHE A 1 176 ? -16.185 -2.701 17.348 1.00 98.75 176 PHE A O 1
ATOM 1374 N N . SER A 1 177 ? -17.566 -1.428 16.099 1.00 98.62 177 SER A N 1
ATOM 1375 C CA . SER A 1 177 ? -18.105 -2.509 15.281 1.00 98.62 177 SER A CA 1
ATOM 1376 C C . SER A 1 177 ? -18.319 -1.996 13.866 1.00 98.62 177 SER A C 1
ATOM 1378 O O . SER A 1 177 ? -19.030 -1.009 13.675 1.00 98.62 177 SER A O 1
ATOM 1380 N N . PHE A 1 178 ? -17.699 -2.655 12.895 1.00 98.62 178 PHE A N 1
ATOM 1381 C CA . PHE A 1 178 ? -17.761 -2.284 11.482 1.00 98.62 178 PHE A CA 1
ATOM 1382 C C . PHE A 1 178 ? -18.164 -3.501 10.648 1.00 98.62 178 PHE A C 1
ATOM 1384 O O . PHE A 1 178 ? -17.740 -4.610 10.985 1.00 98.62 178 PHE A O 1
ATOM 1391 N N . PRO A 1 179 ? -18.934 -3.345 9.558 1.00 98.69 179 PRO A N 1
ATOM 1392 C CA . PRO A 1 179 ? -19.118 -4.423 8.593 1.00 98.69 179 PRO A CA 1
ATOM 1393 C C . PRO A 1 179 ? -17.765 -4.931 8.082 1.00 98.69 179 PRO A C 1
ATOM 1395 O O . PRO A 1 179 ? -16.866 -4.146 7.784 1.00 98.69 179 PRO A O 1
ATOM 1398 N N . LYS A 1 180 ? -17.611 -6.251 7.943 1.00 98.00 180 LYS A N 1
ATOM 1399 C CA . LYS A 1 180 ? -16.381 -6.865 7.409 1.00 98.00 180 LYS A CA 1
ATOM 1400 C C . LYS A 1 180 ? -16.046 -6.374 6.005 1.00 98.00 180 LYS A C 1
ATOM 1402 O O . LYS A 1 180 ? -14.871 -6.266 5.682 1.00 98.00 180 LYS A O 1
ATOM 1407 N N . SER A 1 181 ? -17.065 -6.096 5.190 1.00 97.69 181 SER A N 1
ATOM 1408 C CA . SER A 1 181 ? -16.916 -5.558 3.831 1.00 97.69 181 SER A CA 1
ATOM 1409 C C . SER A 1 181 ? -16.248 -4.189 3.790 1.00 97.69 181 SER A C 1
ATOM 1411 O O . SER A 1 181 ? -15.687 -3.829 2.762 1.00 97.69 181 SER A O 1
ATOM 1413 N N . ASP A 1 182 ? -16.298 -3.453 4.897 1.00 98.56 182 ASP A N 1
ATOM 1414 C CA . ASP A 1 182 ? -15.826 -2.076 4.992 1.00 98.56 182 ASP A CA 1
ATOM 1415 C C . ASP A 1 182 ? -14.434 -2.029 5.643 1.00 98.56 182 ASP A C 1
ATOM 1417 O O . ASP A 1 182 ? -13.932 -0.958 5.967 1.00 98.56 182 ASP A O 1
ATOM 1421 N N . CYS A 1 183 ? -13.808 -3.185 5.887 1.00 98.62 183 CYS A N 1
ATOM 1422 C CA . CYS A 1 183 ? -12.551 -3.313 6.616 1.00 98.62 183 CYS A CA 1
ATOM 1423 C C . CYS A 1 183 ? -11.451 -3.923 5.744 1.00 98.62 183 CYS A C 1
ATOM 1425 O O . CYS A 1 183 ? -11.623 -4.995 5.167 1.00 98.62 183 CYS A O 1
ATOM 1427 N N . SER A 1 184 ? -10.274 -3.300 5.762 1.00 98.62 184 SER A N 1
ATOM 1428 C CA . SER A 1 184 ? -9.035 -3.903 5.267 1.00 98.62 184 SER A CA 1
ATOM 1429 C C . SER A 1 184 ? -8.295 -4.553 6.432 1.00 98.62 184 SER A C 1
ATOM 1431 O O . SER A 1 184 ? -7.784 -3.858 7.311 1.00 98.62 184 SER A O 1
ATOM 1433 N N . LEU A 1 185 ? -8.247 -5.887 6.459 1.00 98.25 185 LEU A N 1
ATOM 1434 C CA . LEU A 1 185 ? -7.570 -6.657 7.508 1.00 98.25 185 LEU A CA 1
ATOM 1435 C C . LEU A 1 185 ? -6.079 -6.777 7.180 1.00 98.25 185 LEU A C 1
ATOM 1437 O O . LEU A 1 185 ? -5.687 -7.588 6.343 1.00 98.25 185 LEU A O 1
ATOM 1441 N N . LEU A 1 186 ? -5.249 -5.955 7.821 1.00 98.56 186 LEU A N 1
ATOM 1442 C CA . LEU A 1 186 ? -3.832 -5.826 7.490 1.00 98.56 186 LEU A CA 1
ATOM 1443 C C . LEU A 1 186 ? -2.952 -6.546 8.521 1.00 98.56 186 LEU A C 1
ATOM 1445 O O . LEU A 1 186 ? -3.163 -6.361 9.720 1.00 98.56 186 LEU A O 1
ATOM 1449 N N . PRO A 1 187 ? -1.930 -7.318 8.104 1.00 98.12 187 PRO A N 1
ATOM 1450 C CA . PRO A 1 187 ? -1.006 -8.006 9.010 1.00 98.12 187 PRO A CA 1
ATOM 1451 C C . PRO A 1 187 ? 0.059 -7.045 9.577 1.00 98.12 187 PRO A C 1
ATOM 1453 O O . PRO A 1 187 ? 1.259 -7.289 9.461 1.00 98.12 187 PRO A O 1
ATOM 1456 N N . ILE A 1 188 ? -0.387 -5.941 10.173 1.00 98.56 188 ILE A N 1
ATOM 1457 C CA . ILE A 1 188 ? 0.430 -4.876 10.773 1.00 98.56 188 ILE A CA 1
ATOM 1458 C C . ILE A 1 188 ? 0.045 -4.691 12.244 1.00 98.56 188 ILE A C 1
ATOM 1460 O O . ILE A 1 188 ? -1.055 -5.077 12.652 1.00 98.56 188 ILE A O 1
ATOM 1464 N N . VAL A 1 189 ? 0.956 -4.140 13.041 1.00 98.69 189 VAL A N 1
ATOM 1465 C CA . VAL A 1 189 ? 0.764 -3.894 14.478 1.00 98.69 189 VAL A CA 1
ATOM 1466 C C . VAL A 1 189 ? 0.045 -2.565 14.700 1.00 98.69 189 VAL A C 1
ATOM 1468 O O . VAL A 1 189 ? -0.907 -2.502 15.480 1.00 98.69 189 VAL A O 1
ATOM 1471 N N . HIS A 1 190 ? 0.437 -1.526 13.964 1.00 98.75 190 HIS A N 1
ATOM 1472 C CA . HIS A 1 190 ?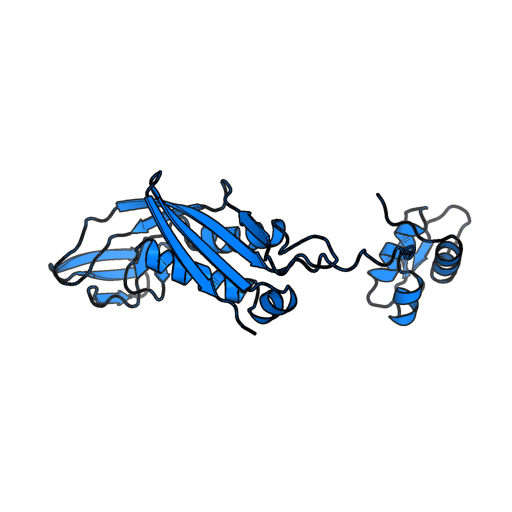 -0.199 -0.212 13.990 1.00 98.75 190 HIS A CA 1
ATOM 1473 C C . HIS A 1 190 ? -0.585 0.220 12.576 1.00 98.75 190 HIS A C 1
ATOM 1475 O O . HIS A 1 190 ? 0.139 -0.024 11.616 1.00 98.75 190 HIS A O 1
ATOM 1481 N N . SER A 1 191 ? -1.707 0.926 12.431 1.00 98.44 191 SER A N 1
ATOM 1482 C CA . SER A 1 191 ? -2.122 1.543 11.163 1.00 98.44 191 SER A CA 1
ATOM 1483 C C . SER A 1 191 ? -1.397 2.871 10.898 1.00 98.44 191 SER A C 1
ATOM 1485 O O . SER A 1 191 ? -2.043 3.846 10.512 1.00 98.44 191 SER A O 1
ATOM 1487 N N . SER A 1 192 ? -0.092 2.927 11.183 1.00 98.56 192 SER A N 1
ATOM 1488 C CA . SER A 1 192 ? 0.749 4.105 10.954 1.00 98.56 192 SER A CA 1
ATOM 1489 C C . SER A 1 192 ? 1.272 4.141 9.518 1.00 98.56 192 SER A C 1
ATOM 1491 O O . SER A 1 192 ? 1.349 3.109 8.842 1.00 98.56 192 SER A O 1
ATOM 1493 N N . ALA A 1 193 ? 1.675 5.321 9.046 1.00 98.50 193 ALA A N 1
ATOM 1494 C CA . ALA A 1 193 ? 2.268 5.476 7.722 1.00 98.50 193 ALA A CA 1
ATOM 1495 C C . ALA A 1 193 ? 3.520 4.597 7.513 1.00 98.50 193 ALA A C 1
ATOM 1497 O O . ALA A 1 193 ? 3.720 4.074 6.415 1.00 98.50 193 ALA A O 1
ATOM 1498 N N . GLU A 1 194 ? 4.348 4.401 8.544 1.00 98.69 194 GLU A N 1
ATOM 1499 C CA . GLU A 1 194 ? 5.554 3.565 8.495 1.00 98.69 194 GLU A CA 1
ATOM 1500 C C . GLU A 1 194 ? 5.218 2.098 8.217 1.00 98.69 194 GLU A C 1
ATOM 1502 O O . GLU A 1 194 ? 5.781 1.487 7.306 1.00 98.69 194 GLU A O 1
ATOM 1507 N N . GLU A 1 195 ? 4.279 1.523 8.970 1.00 98.81 195 GLU A N 1
ATOM 1508 C CA . GLU A 1 195 ? 3.895 0.122 8.790 1.00 98.81 195 GLU A CA 1
ATOM 1509 C C . GLU A 1 195 ? 3.115 -0.098 7.494 1.00 98.81 195 GLU A C 1
ATOM 1511 O O . GLU A 1 195 ? 3.304 -1.119 6.828 1.00 98.81 195 GLU A O 1
ATOM 1516 N N . LEU A 1 196 ? 2.314 0.883 7.068 1.00 98.75 196 LEU A N 1
ATOM 1517 C CA . LEU A 1 196 ? 1.684 0.861 5.749 1.00 98.75 196 LEU A CA 1
ATOM 1518 C C . LEU A 1 196 ? 2.723 0.863 4.621 1.00 98.75 196 LEU A C 1
ATOM 1520 O O . LEU A 1 196 ? 2.554 0.131 3.645 1.00 98.75 196 LEU A O 1
ATOM 1524 N N . ALA A 1 197 ? 3.819 1.619 4.751 1.00 98.75 197 ALA A N 1
ATOM 1525 C CA . ALA A 1 197 ? 4.900 1.613 3.767 1.00 98.75 197 ALA A CA 1
ATOM 1526 C C . ALA A 1 197 ? 5.592 0.239 3.679 1.00 98.75 197 ALA A C 1
ATOM 1528 O O . ALA A 1 197 ? 5.873 -0.240 2.576 1.00 98.75 197 ALA A O 1
ATOM 1529 N N . ILE A 1 198 ? 5.801 -0.435 4.815 1.00 98.69 198 ILE A N 1
ATOM 1530 C CA . ILE A 1 198 ? 6.338 -1.806 4.861 1.00 98.69 198 ILE A CA 1
ATOM 1531 C C . ILE A 1 198 ? 5.358 -2.794 4.216 1.00 98.69 198 ILE A C 1
ATOM 1533 O O . ILE A 1 198 ? 5.749 -3.575 3.345 1.00 98.69 198 ILE A O 1
ATOM 1537 N N . TYR A 1 199 ? 4.080 -2.746 4.604 1.00 98.75 199 TYR A N 1
ATOM 1538 C CA . TYR A 1 199 ? 3.034 -3.606 4.051 1.00 98.75 199 TYR A CA 1
ATOM 1539 C C . TYR A 1 199 ? 2.941 -3.465 2.526 1.00 98.75 199 TYR A C 1
ATOM 1541 O O . TYR A 1 199 ? 3.004 -4.462 1.806 1.00 98.75 199 TYR A O 1
ATOM 1549 N N . ILE A 1 200 ? 2.876 -2.232 2.020 1.00 98.62 200 ILE A N 1
ATOM 1550 C CA . ILE A 1 200 ? 2.780 -1.955 0.582 1.00 98.62 200 ILE A CA 1
ATOM 1551 C C . ILE A 1 200 ? 4.066 -2.360 -0.152 1.00 98.62 200 ILE A C 1
ATOM 1553 O O . ILE A 1 200 ? 3.985 -2.857 -1.274 1.00 98.62 200 ILE A O 1
ATOM 1557 N N . SER A 1 201 ? 5.243 -2.224 0.468 1.00 98.56 201 SER A N 1
ATOM 1558 C CA . SER A 1 201 ? 6.505 -2.732 -0.092 1.00 98.56 201 SER A CA 1
ATOM 1559 C C . SER A 1 201 ? 6.470 -4.246 -0.310 1.00 98.56 201 SER A C 1
ATOM 1561 O O . SER A 1 201 ? 6.867 -4.722 -1.375 1.00 98.56 201 SER A O 1
ATOM 1563 N N . ASN A 1 202 ? 5.913 -5.006 0.639 1.00 97.62 202 ASN A N 1
ATOM 1564 C CA . ASN A 1 202 ? 5.714 -6.447 0.472 1.00 97.62 202 ASN A CA 1
ATOM 1565 C C . ASN A 1 202 ? 4.730 -6.753 -0.669 1.00 97.62 202 ASN A C 1
ATOM 1567 O O . ASN A 1 202 ? 5.061 -7.541 -1.549 1.00 97.62 202 ASN A O 1
ATOM 1571 N N . GLN A 1 203 ? 3.588 -6.057 -0.730 1.00 98.00 203 GLN A N 1
ATOM 1572 C CA . GLN A 1 203 ? 2.608 -6.227 -1.815 1.00 98.00 203 GLN A CA 1
ATOM 1573 C C . GLN A 1 203 ? 3.195 -5.912 -3.203 1.00 98.00 203 GLN A C 1
ATOM 1575 O O . GLN A 1 203 ? 2.896 -6.596 -4.186 1.00 98.00 203 GLN A O 1
ATOM 1580 N N . LEU A 1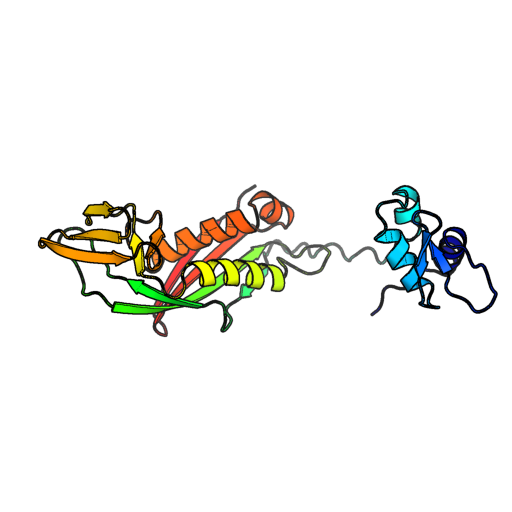 204 ? 4.051 -4.889 -3.298 1.00 98.00 204 LEU A N 1
ATOM 1581 C CA . LEU A 1 204 ? 4.774 -4.549 -4.525 1.00 98.00 204 LEU A CA 1
ATOM 1582 C C . LEU A 1 204 ? 5.733 -5.669 -4.932 1.00 98.00 204 LEU A C 1
ATOM 1584 O O . LEU A 1 204 ? 5.747 -6.049 -6.100 1.00 98.00 204 LEU A O 1
ATOM 1588 N N . ILE A 1 205 ? 6.506 -6.215 -3.990 1.00 96.25 205 ILE A N 1
ATOM 1589 C CA . ILE A 1 205 ? 7.430 -7.324 -4.262 1.00 96.25 205 ILE A CA 1
ATOM 1590 C C . ILE A 1 205 ? 6.679 -8.582 -4.675 1.00 96.25 205 ILE A C 1
ATOM 1592 O O . ILE A 1 205 ? 7.117 -9.237 -5.613 1.00 96.25 205 ILE A O 1
ATOM 1596 N N . ASP A 1 206 ? 5.552 -8.901 -4.047 1.00 93.81 206 ASP A N 1
ATOM 1597 C CA . ASP A 1 206 ? 4.743 -10.061 -4.428 1.00 93.81 206 ASP A CA 1
ATOM 1598 C C . ASP A 1 206 ? 4.162 -9.891 -5.839 1.00 93.81 206 ASP A C 1
ATOM 1600 O O . ASP A 1 206 ? 4.185 -10.818 -6.647 1.00 93.81 206 ASP A O 1
ATOM 1604 N N . SER A 1 207 ? 3.717 -8.676 -6.172 1.00 95.44 207 SER A N 1
ATOM 1605 C CA . SER A 1 207 ? 3.133 -8.357 -7.480 1.00 95.44 207 SER A CA 1
ATOM 1606 C C . SER A 1 207 ? 4.158 -8.315 -8.617 1.00 95.44 207 SER A C 1
ATOM 1608 O O . SER A 1 207 ? 3.861 -8.761 -9.724 1.00 95.44 207 SER A O 1
ATOM 1610 N N . PHE A 1 208 ? 5.354 -7.767 -8.373 1.00 94.56 208 PHE A N 1
ATOM 1611 C CA . PHE A 1 208 ? 6.459 -7.807 -9.338 1.00 94.56 208 PHE A CA 1
ATOM 1612 C C . PHE A 1 208 ? 7.142 -9.176 -9.376 1.00 94.56 208 PHE A C 1
ATOM 1614 O O . PHE A 1 208 ? 7.653 -9.575 -10.418 1.00 94.56 208 PHE A O 1
ATOM 1621 N N . THR A 1 209 ? 7.125 -9.900 -8.260 1.00 93.88 209 THR A N 1
ATOM 1622 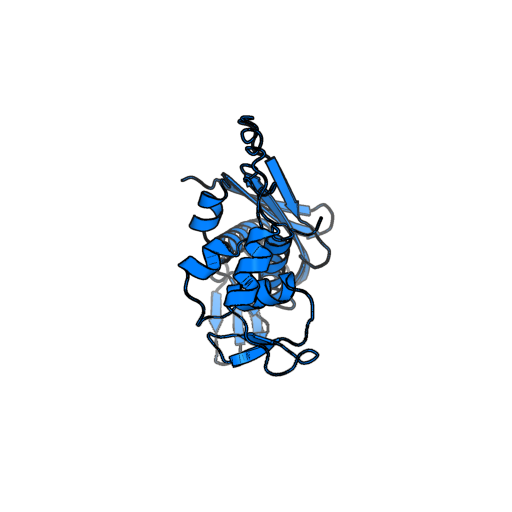C CA . THR A 1 209 ? 8.021 -11.000 -7.883 1.00 93.88 209 THR A CA 1
ATOM 1623 C C . THR A 1 209 ? 9.465 -10.554 -7.634 1.00 93.88 209 THR A C 1
ATOM 1625 O O . THR A 1 209 ? 10.046 -9.765 -8.381 1.00 93.88 209 THR A O 1
ATOM 1628 N N . ILE A 1 210 ? 10.090 -11.116 -6.594 1.00 91.69 210 ILE A N 1
ATOM 1629 C CA . ILE A 1 210 ? 11.499 -10.842 -6.271 1.00 91.69 210 ILE A CA 1
ATOM 1630 C C . ILE A 1 210 ? 12.445 -11.241 -7.413 1.00 91.69 210 ILE A C 1
ATOM 1632 O O . ILE A 1 210 ? 13.415 -10.540 -7.686 1.00 91.69 210 ILE A O 1
ATOM 1636 N N . VAL A 1 211 ? 12.127 -12.332 -8.118 1.00 92.38 211 VAL A N 1
ATOM 1637 C CA . VAL A 1 211 ? 12.935 -12.862 -9.223 1.00 92.38 211 VAL A CA 1
ATOM 1638 C C . VAL A 1 211 ? 12.956 -11.881 -10.391 1.00 92.38 211 VAL A C 1
ATOM 1640 O O . VAL A 1 211 ? 14.035 -11.523 -10.851 1.00 92.38 211 VAL A O 1
ATOM 1643 N N . ALA A 1 212 ? 11.798 -11.366 -10.817 1.00 93.38 212 ALA A N 1
ATOM 1644 C CA . ALA A 1 212 ? 11.748 -10.414 -11.926 1.00 93.38 212 ALA A CA 1
ATOM 1645 C C . ALA A 1 212 ? 12.464 -9.092 -11.596 1.00 93.38 212 ALA A C 1
ATOM 1647 O O . ALA A 1 212 ? 13.114 -8.505 -12.462 1.00 93.38 212 ALA A O 1
ATOM 1648 N N . LEU A 1 213 ? 12.387 -8.630 -10.340 1.00 94.75 213 LEU A N 1
ATOM 1649 C CA . LEU A 1 213 ? 13.136 -7.452 -9.886 1.00 94.75 213 LEU A CA 1
ATOM 1650 C C . LEU A 1 213 ? 14.652 -7.688 -9.980 1.00 94.75 213 LEU A C 1
ATOM 1652 O O . LEU A 1 213 ? 15.373 -6.839 -10.508 1.00 94.75 213 LEU A O 1
ATOM 1656 N N . LEU A 1 214 ? 15.131 -8.847 -9.521 1.00 94.06 214 LEU A N 1
ATOM 1657 C CA . LEU A 1 214 ? 16.544 -9.221 -9.598 1.00 94.06 214 LEU A CA 1
ATOM 1658 C C . LEU A 1 214 ? 17.031 -9.377 -11.043 1.00 94.06 214 LEU A C 1
ATOM 1660 O O . LEU A 1 214 ? 18.085 -8.845 -11.386 1.00 94.06 214 LEU A O 1
ATOM 1664 N N . GLU A 1 215 ? 16.253 -10.027 -11.911 1.00 93.12 215 GLU A N 1
ATOM 1665 C CA . GLU A 1 215 ? 16.556 -10.161 -13.345 1.00 93.12 215 GLU A CA 1
ATOM 1666 C C . GLU A 1 215 ? 16.633 -8.800 -14.052 1.00 93.12 215 GLU A C 1
ATOM 1668 O O . GLU A 1 215 ? 17.435 -8.611 -14.967 1.00 93.12 215 GLU A O 1
ATOM 1673 N N . ARG A 1 216 ? 15.848 -7.816 -13.594 1.00 92.75 216 ARG A N 1
ATOM 1674 C CA . ARG A 1 216 ? 15.935 -6.418 -14.044 1.00 92.75 216 ARG A CA 1
ATOM 1675 C C . ARG A 1 216 ? 17.102 -5.634 -13.448 1.00 92.75 216 ARG A C 1
ATOM 1677 O O . ARG A 1 216 ? 17.306 -4.478 -13.811 1.00 92.75 216 ARG A O 1
ATOM 1684 N N . GLY A 1 217 ? 17.881 -6.229 -12.549 1.00 94.44 217 GLY A N 1
ATOM 1685 C CA . GLY A 1 217 ? 18.984 -5.552 -11.874 1.00 94.44 217 GLY A CA 1
ATOM 1686 C C . GLY A 1 217 ? 18.514 -4.477 -10.891 1.00 94.44 217 GLY A C 1
ATOM 1687 O O . GLY A 1 217 ? 19.247 -3.511 -10.644 1.00 94.44 217 GLY A O 1
ATOM 1688 N N . VAL A 1 218 ? 17.298 -4.615 -10.349 1.00 95.88 218 VAL A N 1
ATOM 1689 C CA . VAL A 1 218 ? 16.795 -3.780 -9.253 1.00 95.88 218 VAL A CA 1
ATOM 1690 C C . VAL A 1 218 ? 17.565 -4.115 -7.982 1.00 95.88 218 VAL A C 1
ATOM 1692 O O . VAL A 1 218 ? 17.742 -5.275 -7.628 1.00 95.88 218 VAL A O 1
ATOM 1695 N N . ARG A 1 219 ? 18.018 -3.072 -7.286 1.00 95.75 219 ARG A N 1
ATOM 1696 C CA . ARG A 1 219 ? 18.803 -3.177 -6.047 1.00 95.75 219 ARG A CA 1
ATOM 1697 C C . ARG A 1 219 ? 18.091 -2.587 -4.842 1.00 95.75 219 ARG A C 1
ATOM 1699 O O . ARG A 1 219 ? 18.480 -2.853 -3.708 1.00 95.75 219 ARG A O 1
ATOM 1706 N N . LYS A 1 220 ? 17.088 -1.744 -5.076 1.00 97.38 220 LYS A N 1
ATOM 1707 C CA . LYS A 1 220 ? 16.403 -0.999 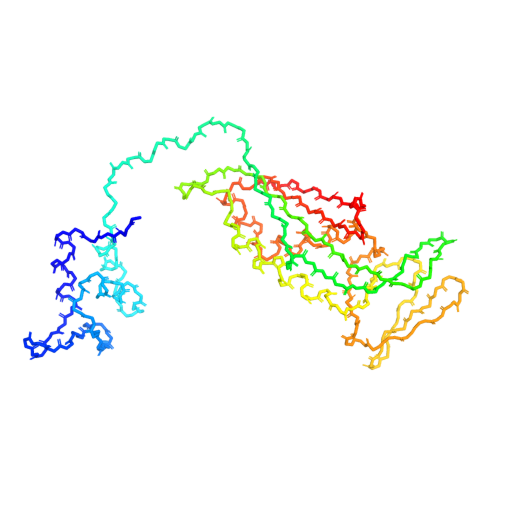-4.026 1.00 97.38 220 LYS A CA 1
ATOM 1708 C C . LYS A 1 220 ? 14.967 -0.707 -4.423 1.00 97.38 220 LYS A C 1
ATOM 1710 O O . LYS A 1 220 ? 14.725 -0.242 -5.538 1.00 97.38 220 LYS A O 1
ATOM 1715 N N . LEU A 1 221 ? 14.056 -0.934 -3.488 1.00 98.31 221 LEU A N 1
ATOM 1716 C CA . LEU A 1 221 ? 12.673 -0.486 -3.544 1.00 98.31 221 LEU A CA 1
ATOM 1717 C C . LEU A 1 221 ? 12.430 0.448 -2.362 1.00 98.31 221 LEU A C 1
ATOM 1719 O O . LEU A 1 221 ? 12.715 0.097 -1.222 1.00 98.31 221 LEU A O 1
ATOM 1723 N N . GLU A 1 222 ? 11.886 1.619 -2.637 1.00 98.69 222 GLU A N 1
ATOM 1724 C CA . GLU A 1 222 ? 11.478 2.590 -1.636 1.00 98.69 222 GLU A CA 1
ATOM 1725 C C . GLU A 1 222 ? 9.991 2.888 -1.817 1.00 98.69 222 GLU A C 1
ATOM 1727 O O . GLU A 1 222 ? 9.518 3.146 -2.928 1.00 98.69 222 GLU A O 1
ATOM 1732 N N . VAL A 1 223 ? 9.257 2.832 -0.711 1.00 98.75 223 VAL A N 1
ATOM 1733 C CA . VAL A 1 223 ? 7.826 3.112 -0.641 1.00 98.75 223 VAL A CA 1
ATOM 1734 C C . VAL A 1 223 ? 7.619 4.251 0.334 1.00 98.75 223 VAL A C 1
ATOM 1736 O O . VAL A 1 223 ? 8.070 4.170 1.474 1.00 98.75 223 VAL A O 1
ATOM 1739 N N . SER A 1 224 ? 6.916 5.291 -0.100 1.00 98.62 224 SER A N 1
ATOM 1740 C CA . SER A 1 224 ? 6.539 6.414 0.750 1.00 98.62 224 SER A CA 1
ATOM 1741 C C . SER A 1 224 ? 5.024 6.542 0.843 1.00 98.62 224 SER A C 1
ATOM 1743 O O . SER A 1 224 ? 4.329 6.469 -0.175 1.00 98.62 224 SER A O 1
ATOM 1745 N N . ILE A 1 225 ? 4.528 6.727 2.067 1.00 98.62 225 ILE A N 1
ATOM 1746 C CA . ILE A 1 225 ? 3.115 6.921 2.393 1.00 98.62 225 ILE A CA 1
ATOM 1747 C C . ILE A 1 225 ? 2.950 8.264 3.082 1.00 98.62 225 ILE A C 1
ATOM 1749 O O . ILE A 1 225 ? 3.610 8.539 4.079 1.00 98.62 225 ILE A O 1
ATOM 1753 N N . SER A 1 226 ? 2.050 9.087 2.552 1.00 97.81 226 SER A N 1
ATOM 1754 C CA . SER A 1 226 ? 1.722 10.401 3.099 1.00 97.81 226 SER A CA 1
ATOM 1755 C C . SER A 1 226 ? 0.279 10.448 3.582 1.00 97.81 226 SER A C 1
ATOM 1757 O O . SER A 1 226 ? -0.621 10.148 2.802 1.00 97.81 226 SER A O 1
ATOM 1759 N N . GLU A 1 227 ? 0.065 10.844 4.838 1.00 94.88 227 GLU A N 1
ATOM 1760 C CA . GLU A 1 227 ? -1.267 10.980 5.464 1.00 94.88 227 GLU A CA 1
ATOM 1761 C C . GLU A 1 227 ? -1.850 12.392 5.283 1.00 94.88 227 GLU A C 1
ATOM 1763 O O . GLU A 1 227 ? -3.066 12.602 5.251 1.00 94.88 227 GLU A O 1
ATOM 1768 N N . ALA A 1 228 ? -0.966 13.380 5.142 1.00 91.19 228 ALA A N 1
ATOM 1769 C CA . ALA A 1 228 ? -1.281 14.782 4.923 1.00 91.19 228 ALA A CA 1
ATOM 1770 C C . ALA A 1 228 ? -0.137 15.470 4.169 1.00 91.19 228 ALA A C 1
ATOM 1772 O O . ALA A 1 228 ? 0.985 14.967 4.099 1.00 91.19 228 ALA A O 1
ATOM 1773 N N . ASN A 1 229 ? -0.398 16.663 3.631 1.00 87.56 229 ASN A N 1
ATOM 1774 C CA . ASN A 1 229 ? 0.625 17.445 2.940 1.00 87.56 229 ASN A CA 1
ATOM 1775 C C . ASN A 1 229 ? 1.877 17.607 3.821 1.00 87.56 229 ASN A C 1
ATOM 1777 O O . ASN A 1 229 ? 1.779 18.076 4.951 1.00 87.56 229 ASN A O 1
ATOM 1781 N N . GLN A 1 230 ? 3.045 17.260 3.268 1.00 88.62 230 GLN A N 1
ATOM 1782 C CA . GLN A 1 230 ? 4.361 17.337 3.926 1.00 88.62 230 GLN A CA 1
ATOM 1783 C C . GLN A 1 230 ? 4.577 16.378 5.112 1.00 88.62 230 GLN A C 1
ATOM 1785 O O . GLN A 1 230 ? 5.614 16.457 5.761 1.00 88.62 230 GLN A O 1
ATOM 1790 N N . GLN A 1 231 ? 3.654 15.450 5.371 1.00 92.75 231 GLN A N 1
ATOM 1791 C CA . GLN A 1 231 ? 3.808 14.405 6.383 1.00 92.75 231 GLN A CA 1
ATOM 1792 C C . GLN A 1 231 ? 3.835 13.055 5.678 1.00 92.75 231 GLN A C 1
ATOM 1794 O O . GLN A 1 231 ? 2.846 12.662 5.051 1.00 92.75 231 GLN A O 1
ATOM 1799 N N . PHE A 1 232 ? 4.985 12.386 5.716 1.00 95.50 232 PHE A N 1
ATOM 1800 C CA . PHE A 1 232 ? 5.176 11.100 5.064 1.00 95.50 232 PHE A CA 1
ATOM 1801 C C . PHE A 1 232 ? 6.171 10.224 5.818 1.00 95.50 232 PHE A C 1
ATOM 1803 O O . PHE A 1 232 ? 7.155 10.712 6.371 1.00 95.50 232 PHE A O 1
ATOM 1810 N N . ALA A 1 233 ? 5.916 8.923 5.781 1.00 98.06 233 ALA A N 1
ATOM 1811 C CA . ALA A 1 233 ? 6.865 7.892 6.155 1.00 98.06 233 ALA A CA 1
ATOM 1812 C C . ALA A 1 233 ? 7.445 7.258 4.893 1.00 98.06 233 ALA A C 1
ATOM 1814 O O . ALA A 1 233 ? 6.765 7.158 3.869 1.00 98.06 233 ALA A O 1
ATOM 1815 N N . THR A 1 234 ? 8.690 6.800 4.975 1.00 98.25 234 THR A N 1
ATOM 1816 C CA . THR A 1 234 ? 9.361 6.107 3.877 1.00 98.25 234 THR A CA 1
ATOM 1817 C C . THR A 1 234 ? 10.012 4.838 4.395 1.00 98.25 234 THR A C 1
ATOM 1819 O O . THR A 1 234 ? 10.737 4.865 5.387 1.00 98.25 234 THR A O 1
ATOM 1822 N N . TYR A 1 235 ? 9.773 3.734 3.697 1.00 98.56 235 TYR A N 1
ATOM 1823 C CA . TYR A 1 235 ? 10.436 2.463 3.927 1.00 98.56 235 TYR A CA 1
ATOM 1824 C C . TYR A 1 235 ? 11.315 2.111 2.731 1.00 98.56 235 TYR A C 1
ATOM 1826 O O . TYR A 1 235 ? 10.850 2.082 1.590 1.00 98.56 235 TYR A O 1
ATOM 1834 N N . GLU A 1 236 ? 12.583 1.822 3.005 1.00 98.06 236 GLU A N 1
ATOM 1835 C CA . GLU A 1 236 ? 13.559 1.379 2.019 1.00 98.06 236 GLU A CA 1
ATOM 1836 C C . GLU A 1 236 ? 13.879 -0.101 2.231 1.00 98.06 236 GLU A C 1
ATOM 1838 O O . GLU A 1 236 ? 14.168 -0.545 3.343 1.00 98.06 236 GLU A O 1
ATOM 1843 N N . ARG A 1 237 ? 13.869 -0.863 1.137 1.00 95.81 237 ARG A N 1
ATOM 1844 C CA . ARG A 1 237 ? 14.253 -2.267 1.113 1.00 95.81 237 ARG A CA 1
ATOM 1845 C C . ARG A 1 237 ? 15.334 -2.502 0.072 1.00 95.81 237 ARG A C 1
ATOM 1847 O O . ARG A 1 237 ? 15.120 -2.309 -1.127 1.00 95.81 237 ARG A O 1
ATOM 1854 N N . THR A 1 238 ? 16.480 -2.984 0.537 1.00 95.94 238 THR A N 1
ATOM 1855 C CA . THR A 1 238 ? 17.531 -3.503 -0.338 1.00 95.94 238 THR A CA 1
ATOM 1856 C C . THR A 1 238 ? 17.085 -4.831 -0.939 1.00 95.94 238 THR A C 1
ATOM 1858 O O . THR A 1 238 ? 16.615 -5.725 -0.235 1.00 95.94 238 THR A O 1
ATOM 1861 N N . ILE A 1 239 ? 17.247 -4.952 -2.251 1.00 90.75 239 ILE A N 1
ATOM 1862 C CA . ILE A 1 239 ? 16.977 -6.155 -3.031 1.00 90.75 239 ILE A CA 1
ATOM 1863 C C . ILE A 1 239 ? 18.337 -6.749 -3.397 1.00 90.75 239 ILE A C 1
ATOM 1865 O O . ILE A 1 239 ? 19.062 -6.195 -4.223 1.00 90.75 239 ILE A O 1
ATOM 1869 N N . LEU A 1 240 ? 18.719 -7.816 -2.696 1.00 81.12 240 LEU A N 1
ATOM 1870 C CA . LEU A 1 240 ? 19.979 -8.528 -2.904 1.00 81.12 240 LEU A CA 1
ATOM 1871 C C . LEU A 1 240 ? 19.709 -9.837 -3.647 1.00 81.12 240 LEU A C 1
ATOM 1873 O O . LEU A 1 240 ? 18.688 -10.481 -3.397 1.00 81.12 240 LEU A O 1
ATOM 1877 N N . ALA A 1 241 ? 20.619 -10.175 -4.561 1.00 58.34 241 ALA A N 1
ATOM 1878 C CA . ALA A 1 241 ? 20.668 -11.467 -5.239 1.00 58.34 241 ALA A CA 1
ATOM 1879 C C . ALA A 1 241 ? 21.229 -12.553 -4.315 1.00 58.34 241 ALA A C 1
ATOM 1881 O O . ALA A 1 241 ? 22.085 -12.205 -3.466 1.00 58.34 241 ALA A O 1
#